Protein 3RHI (pdb70)

Sequence (348 aa):
TELIKNVAQNAEISQKEATVVVQQTVVESITNTLAAGEKVQLIGFGTFEVRERAARTGRNPQTGEEMQIAASKVPAFKAGKEELKEAVKNAMNKTELIKNVAQNAEISQKEATVVVQTVVESITNTLAAGEKVQLIGFGTFEVRERAARTGQTGEEMQIAASKVPAFKAGKELKEAVKMNKTELIKNVAQNAEISQKEATVVVQTVVESITNTLAAGEKVQLIGFGTFEVRERAARTGRNPQTGEEMQIAASKVPAFKAGKELKEAVKMNKTELIKNVAQNAEISQKEATVVVQTVVESITNTLAAGEKVQLIGFGTFEVRERAARTEMQQIAASKVPAFKAGKELKEAVK

InterPro domains:
  IPR000119 Histone-like DNA-binding protein [PF00216] (1-90)
  IPR000119 Histone-like DNA-binding protein [PR01727] (40-55)
  IPR000119 Histone-like DNA-binding protein [PR01727] (58-71)
  IPR000119 Histone-like DNA-binding protein [PR01727] (74-88)
  IPR000119 Histone-like DNA-binding protein [PTHR33175] (1-89)
  IPR000119 Histone-like DNA-binding protein [SM00411] (1-90)
  IPR010992 Integration host factor (IHF)-like DNA-binding domain superfamily [G3DSA:4.10.520.10] (1-90)
  IPR010992 Integration host factor (IHF)-like DNA-binding domain superfamily [SSF47729] (1-90)
  IPR020816 Histone-like DNA-binding protein, conserved site [PS00045] (46-65)

CATH classification: 4.10.520.10

Solvent-accessible surface area: 19412 Å² total; per-residue (Å²): 125,114,4,30,101,38,0,16,129,94,23,144,56,63,88,159,71,0,38,73,3,10,104,19,2,13,104,5,9,20,81,14,2,49,75,53,56,79,0,68,11,143,39,6,8,28,6,14,26,67,129,52,77,64,50,59,3,89,36,17,115,96,50,110,120,37,128,4,78,67,22,87,24,13,4,20,91,18,23,115,108,1,81,107,41,8,146,172,30,27,59,31,82,72,1,17,116,39,0,11,137,84,18,158,39,54,93,154,75,0,58,36,3,2,66,7,12,9,85,7,2,28,93,17,1,53,72,45,106,132,15,89,10,128,25,2,1,32,2,46,24,46,126,62,12,18,46,5,37,226,122,71,113,76,102,94,64,77,72,34,89,32,17,19,17,110,7,18,154,75,0,99,105,43,3,164,57,80,17,74,66,1,8,106,34,0,5,87,14,4,81,23,57,105,171,74,0,47,92,10,1,31,14,4,9,8,1,13,4,35,17,1,42,80,51,108,115,0,90,7,95,22,10,5,24,5,37,19,121,125,128,72,67,120,93,18,188,38,130,174,95,49,121,139,83,137,55,71,65,50,63,68,9,30,36,146,12,13,158,135,1,84,97,41,3,163,57,54,39,80,89,1,14,118,42,0,10,64,38,23,54,11,21,95,92,11,0,40,2,2,1,27,3,15,14,36,4,5,26,90,8,1,54,86,53,101,99,1,89,12,95,3,5,5,16,4,47,35,113,120,96,83,70,149,93,191,142,172,84,80,60,48,88,28,15,24,35,132,10,21,185,25,0,99,105,24,1,169

B-factor: mean 61.88, std 13.13, range [32.89, 122.83]

Nearest PDB structures (foldseek):
  3rhi-assembly1_B  TM=1.011E+00  e=4.828E-16  Bacillus anthracis str. Sterne
  3rhi-assembly2_D  TM=9.628E-01  e=1.017E-12  Bacillus anthracis str. Sterne
  4qju-assembly1_B  TM=9.500E-01  e=7.349E-11  Staphylococcus aureus subsp. aureus Mu50
  1huu-assembly1_A-2  TM=9.272E-01  e=2.439E-09  Geobacillus stearothermophilus
  4yfh-assembly1_B  TM=8.523E-01  e=9.520E-09  Escherichia coli

Secondary structure (DSSP, 8-state):
-HHHHHHHHHHT--HHHHHHHHHHHHHHHHHHHHTT--EEETTTEEEEEEEE--EEEE-TTTS-EEEE--EEEEEEEE-HHHHHHH-/--EEHHHHHHHHHHHHT--HHHHHHHHHHHHHHHHHHHHTT--EEETTTEEEEEEEE-------S--PPPPPEEEEEEEE-HHHHHHH-/--HHHHHHHHHHHHT--HHHHHHHHHHHHHHHHHHHHTT--EEETTTEEEEEEEE--EEEE-TTT--EEEE--EEEEEEEE-HHHHHHH-/--HHHHHHHHHHHHT--HHHHHHHHHHHHHHHHHHHHTT--EEETTTEEEEEEEEPP--------EEEEEEEE-HHHHHHT-

Radius of gyration: 24.96 Å; Cα contacts (8 Å, |Δi|>4): 687; chains: 4; bounding box: 78×51×40 Å

Foldseek 3Di:
DVQLVVQCVVVVHDSVVSVVVVVVVVVVQVVCQVVQHKDADPLFWIKGKDWACWDWDADPPPRDIDTDHIDIDIDIDTDPNHVVVVD/DDADDLNQLVVCCVPVVNDSVVSNVVVVCVVVVLVVQQVVQHKDAPPLWWIKGKDWAAWDQPVVVGRHTDHIDIDIDIDTDPNNVVVVD/DDVQVVLVVQCVVVVHDSVVSNVVVVVVVCVCVVCQVVQHKDADAQFWIKGKDWDQWDWDADPPPRHIHTDHIDIDIDIDGGNNNVVVVD/DDPLVQLVVCCVVVVHDSVVSVVVSVCVVVVLVVCQVVQHKDQDPVWWIKGKDWAAWDDVDTRGIDIDIDIDGDPNVVVVVD

Structure (mmCIF, N/CA/C/O backbone):
data_3RHI
#
_entry.id   3RHI
#
_cell.length_a   123.984
_cell.length_b   43.105
_cell.length_c   85.141
_cell.angle_alpha   90.00
_cell.angle_beta   125.65
_cell.angle_gamma   90.00
#
_symmetry.space_group_name_H-M   'C 1 2 1'
#
loop_
_entity.id
_entity.type
_entity.pdbx_description
1 polymer 'DNA-binding protein HU'
2 water water
#
loop_
_atom_site.group_PDB
_atom_site.id
_atom_site.type_symbol
_atom_site.label_atom_id
_atom_site.label_alt_id
_atom_site.label_comp_id
_atom_site.label_asym_id
_atom_site.label_entity_id
_atom_site.label_seq_id
_atom_site.pdbx_PDB_ins_code
_atom_site.Cartn_x
_atom_site.Cartn_y
_atom_site.Cartn_z
_atom_site.occupancy
_atom_site.B_iso_or_equiv
_atom_site.auth_seq_id
_atom_site.auth_comp_id
_atom_site.auth_asym_id
_atom_site.auth_atom_id
_atom_site.pdbx_PDB_model_num
ATOM 1 N N . THR A 1 7 ? 29.960 -9.243 16.239 1.00 77.37 4 THR A N 1
ATOM 2 C CA . THR A 1 7 ? 31.258 -9.978 16.075 1.00 78.96 4 THR A CA 1
ATOM 3 C C . THR A 1 7 ? 31.544 -10.548 14.665 1.00 79.15 4 THR A C 1
ATOM 4 O O . THR A 1 7 ? 32.685 -10.888 14.360 1.00 80.68 4 THR A O 1
ATOM 8 N N . GLU A 1 8 ? 30.520 -10.677 13.827 1.00 77.95 5 GLU A N 1
ATOM 9 C CA . GLU A 1 8 ? 30.710 -10.800 12.365 1.00 77.11 5 GLU A CA 1
ATOM 10 C C . GLU A 1 8 ? 31.277 -9.471 11.793 1.00 73.87 5 GLU A C 1
ATOM 11 O O . GLU A 1 8 ? 32.011 -9.469 10.805 1.00 74.06 5 GLU A O 1
ATOM 17 N N . LEU A 1 9 ? 30.910 -8.356 12.427 1.00 70.16 6 LEU A N 1
ATOM 18 C CA . LEU A 1 9 ? 31.340 -7.014 12.028 1.00 66.99 6 LEU A CA 1
ATOM 19 C C . LEU A 1 9 ? 32.827 -6.864 12.338 1.00 66.11 6 LEU A C 1
ATOM 20 O O . LEU A 1 9 ? 33.587 -6.318 11.554 1.00 64.46 6 LEU A O 1
ATOM 25 N N . ILE A 1 10 ? 33.228 -7.387 13.490 1.00 66.67 7 ILE A N 1
ATOM 26 C CA . ILE A 1 10 ? 34.596 -7.269 13.925 1.00 65.98 7 ILE A CA 1
ATOM 27 C C . ILE A 1 10 ? 35.442 -8.199 13.070 1.00 67.41 7 ILE A C 1
ATOM 28 O O . ILE A 1 10 ? 36.521 -7.816 12.578 1.00 66.87 7 ILE A O 1
ATOM 33 N N . LYS A 1 11 ? 34.891 -9.370 12.779 1.00 68.70 8 LYS A N 1
ATOM 34 C CA . LYS A 1 11 ? 35.506 -10.218 11.770 1.00 70.40 8 LYS A CA 1
ATOM 35 C C . LYS A 1 11 ? 35.732 -9.535 10.411 1.00 68.22 8 LYS A C 1
ATOM 36 O O . LYS A 1 11 ? 36.745 -9.805 9.758 1.00 69.45 8 LYS A O 1
ATOM 42 N N . ASN A 1 12 ? 34.813 -8.687 9.959 1.00 64.60 9 ASN A N 1
ATOM 43 C CA . ASN A 1 12 ? 35.001 -8.140 8.621 1.00 62.85 9 ASN A CA 1
ATOM 44 C C . ASN A 1 12 ? 36.123 -7.099 8.641 1.00 60.67 9 ASN A C 1
ATOM 45 O O . ASN A 1 12 ? 36.857 -6.943 7.659 1.00 60.73 9 ASN A O 1
ATOM 50 N N . VAL A 1 13 ? 36.274 -6.438 9.788 1.00 58.19 10 VAL A N 1
ATOM 51 C CA . VAL A 1 13 ? 37.282 -5.411 9.989 1.00 56.14 10 VAL A CA 1
ATOM 52 C C . VAL A 1 13 ? 38.698 -5.983 10.102 1.00 57.09 10 VAL A C 1
ATOM 53 O O . VAL A 1 13 ? 39.603 -5.545 9.390 1.00 56.91 10 VAL A O 1
ATOM 57 N N . ALA A 1 14 ? 38.884 -6.942 10.997 1.00 58.44 11 ALA A N 1
ATOM 58 C CA . ALA A 1 14 ? 40.137 -7.702 11.061 1.00 60.59 11 ALA A CA 1
ATOM 59 C C . ALA A 1 14 ? 40.532 -8.203 9.674 1.00 61.83 11 ALA A C 1
ATOM 60 O O . ALA A 1 14 ? 41.666 -8.008 9.244 1.00 62.18 11 ALA A O 1
ATOM 62 N N . GLN A 1 15 ? 39.583 -8.814 8.966 1.00 62.89 12 GLN A N 1
ATOM 63 C CA . GLN A 1 15 ? 39.818 -9.314 7.599 1.00 64.72 12 GLN A CA 1
ATOM 64 C C . GLN A 1 15 ? 40.157 -8.209 6.586 1.00 63.06 12 GLN A C 1
ATOM 65 O O . GLN A 1 15 ? 41.121 -8.334 5.850 1.00 63.84 12 GLN A O 1
ATOM 71 N N . ASN A 1 16 ? 39.363 -7.137 6.531 1.00 60.73 13 ASN A N 1
ATOM 72 C CA . ASN A 1 16 ? 39.568 -6.135 5.481 1.00 59.45 13 ASN A CA 1
ATOM 73 C C . ASN A 1 16 ? 40.751 -5.236 5.746 1.00 58.94 13 ASN A C 1
ATOM 74 O O . ASN A 1 16 ? 41.414 -4.805 4.812 1.00 58.89 13 ASN A O 1
ATOM 79 N N . ALA A 1 17 ? 40.982 -4.924 7.026 1.00 58.82 14 ALA A N 1
ATOM 80 C CA . ALA A 1 17 ? 42.160 -4.126 7.443 1.00 58.13 14 ALA A CA 1
ATOM 81 C C . ALA A 1 17 ? 43.445 -4.947 7.718 1.00 59.60 14 ALA A C 1
ATOM 82 O O . ALA A 1 17 ? 44.536 -4.400 7.783 1.00 58.76 14 ALA A O 1
ATOM 84 N N . GLU A 1 18 ? 43.313 -6.257 7.866 1.00 62.01 15 GLU A N 1
ATOM 85 C CA . GLU A 1 18 ? 44.485 -7.111 8.105 1.00 64.88 15 GLU A CA 1
ATOM 86 C C . GLU A 1 18 ? 45.142 -6.806 9.456 1.00 64.69 15 GLU A C 1
ATOM 87 O O . GLU A 1 18 ? 46.312 -6.449 9.508 1.00 65.08 15 GLU A O 1
ATOM 93 N N . ILE A 1 19 ? 44.380 -6.958 10.532 1.00 64.44 16 ILE A N 1
ATOM 94 C CA . ILE A 1 19 ? 44.843 -6.662 11.888 1.00 64.62 16 ILE A CA 1
ATOM 95 C C . ILE A 1 19 ? 44.271 -7.705 12.868 1.00 66.78 16 ILE A C 1
ATOM 96 O O . ILE A 1 19 ? 43.493 -8.560 12.448 1.00 67.39 16 ILE A O 1
ATOM 101 N N . SER A 1 20 ? 44.624 -7.625 14.157 1.00 68.00 17 SER A N 1
ATOM 102 C CA . SER A 1 20 ? 44.080 -8.545 15.170 1.00 70.69 17 SER A CA 1
ATOM 103 C C . SER A 1 20 ? 42.587 -8.254 15.471 1.00 70.44 17 SER A C 1
ATOM 104 O O . SER A 1 20 ? 42.118 -7.132 15.264 1.00 68.58 17 SER A O 1
ATOM 107 N N . GLN A 1 21 ? 41.849 -9.250 15.960 1.00 72.81 18 GLN A N 1
ATOM 108 C CA . GLN A 1 21 ? 40.465 -9.059 16.430 1.00 72.79 18 GLN A CA 1
ATOM 109 C C . GLN A 1 21 ? 40.385 -8.005 17.554 1.00 71.24 18 GLN A C 1
ATOM 110 O O . GLN A 1 21 ? 39.460 -7.181 17.590 1.00 68.93 18 GLN A O 1
ATOM 116 N N . LYS A 1 22 ? 41.370 -8.059 18.452 1.00 72.51 19 LYS A N 1
ATOM 117 C CA . LYS A 1 22 ? 41.530 -7.116 19.544 1.00 71.19 19 LYS A CA 1
ATOM 118 C C . LYS A 1 22 ? 41.742 -5.689 19.043 1.00 68.45 19 LYS A C 1
ATOM 119 O O . LYS A 1 22 ? 41.140 -4.788 19.585 1.00 67.43 19 LYS A O 1
ATOM 125 N N . GLU A 1 23 ? 42.596 -5.483 18.033 1.00 67.71 20 GLU A N 1
ATOM 126 C CA . GLU A 1 23 ? 42.775 -4.163 17.413 1.00 65.39 20 GLU A CA 1
ATOM 127 C C . GLU A 1 23 ? 41.500 -3.686 16.678 1.00 62.80 20 GLU A C 1
ATOM 128 O O . GLU A 1 23 ? 41.134 -2.509 16.749 1.00 60.40 20 GLU A O 1
ATOM 134 N N . ALA A 1 24 ? 40.842 -4.610 15.969 1.00 62.13 21 ALA A N 1
ATOM 135 C CA . ALA A 1 24 ? 39.590 -4.330 15.274 1.00 59.85 21 ALA A CA 1
ATOM 136 C C . ALA A 1 24 ? 38.546 -3.916 16.307 1.00 58.61 21 ALA A C 1
ATOM 137 O O . ALA A 1 24 ? 37.766 -2.997 16.067 1.00 55.86 21 ALA A O 1
ATOM 139 N N . THR A 1 25 ? 38.562 -4.584 17.461 1.00 59.62 22 THR A N 1
ATOM 140 C CA . THR A 1 25 ? 37.774 -4.149 18.602 1.00 59.55 22 THR A CA 1
ATOM 141 C C . THR A 1 25 ? 38.077 -2.680 18.925 1.00 57.20 22 THR A C 1
ATOM 142 O O . THR A 1 25 ? 37.222 -1.808 18.801 1.00 54.91 22 THR A O 1
ATOM 146 N N . VAL A 1 26 ? 39.318 -2.415 19.288 1.00 57.44 23 VAL A N 1
ATOM 147 C CA . VAL A 1 26 ? 39.737 -1.072 19.663 1.00 56.47 23 VAL A CA 1
ATOM 148 C C . VAL A 1 26 ? 39.342 -0.053 18.610 1.00 54.02 23 VAL A C 1
ATOM 149 O O . VAL A 1 26 ? 38.813 1.020 18.909 1.00 53.27 23 VAL A O 1
ATOM 153 N N . VAL A 1 27 ? 39.564 -0.401 17.365 1.00 53.38 24 VAL A N 1
ATOM 154 C CA . VAL A 1 27 ? 39.347 0.564 16.323 1.00 52.35 24 VAL A CA 1
ATOM 155 C C . VAL A 1 27 ? 37.844 0.855 16.116 1.00 51.32 24 VAL A C 1
ATOM 156 O O . VAL A 1 27 ? 37.432 2.010 15.913 1.00 51.36 24 VAL A O 1
ATOM 160 N N . VAL A 1 28 ? 37.027 -0.187 16.230 1.00 50.84 25 VAL A N 1
ATOM 161 C CA . VAL A 1 28 ? 35.598 -0.025 16.159 1.00 48.25 25 VAL A CA 1
ATOM 162 C C . VAL A 1 28 ? 35.051 0.774 17.340 1.00 46.67 25 VAL A C 1
ATOM 163 O O . VAL A 1 28 ? 34.127 1.589 17.161 1.00 44.99 25 VAL A O 1
ATOM 167 N N . GLN A 1 29 ? 35.607 0.571 18.532 1.00 46.96 26 GLN A N 1
ATOM 168 C CA A GLN A 1 29 ? 35.265 1.378 19.713 0.60 46.35 26 GLN A CA 1
ATOM 169 C CA B GLN A 1 29 ? 35.126 1.387 19.641 0.40 46.87 26 GLN A CA 1
ATOM 170 C C . GLN A 1 29 ? 35.508 2.873 19.442 1.00 46.09 26 GLN A C 1
ATOM 171 O O . GLN A 1 29 ? 34.779 3.742 19.899 1.00 45.59 26 GLN A O 1
ATOM 182 N N . THR A 1 30 ? 36.578 3.169 18.679 1.00 46.81 27 THR A N 1
ATOM 183 C CA . THR A 1 30 ? 36.946 4.566 18.400 1.00 46.56 27 THR A CA 1
ATOM 184 C C . THR A 1 30 ? 35.884 5.150 17.513 1.00 44.66 27 THR A C 1
ATOM 185 O O . THR A 1 30 ? 35.448 6.277 17.716 1.00 43.37 27 THR A O 1
ATOM 189 N N . VAL A 1 31 ? 35.453 4.352 16.535 1.00 44.38 28 VAL A N 1
ATOM 190 C CA . VAL A 1 31 ? 34.344 4.766 15.657 1.00 42.24 28 VAL A CA 1
ATOM 191 C C . VAL A 1 31 ? 33.109 5.007 16.507 1.00 42.24 28 VAL A C 1
ATOM 192 O O . VAL A 1 31 ? 32.494 6.054 16.405 1.00 42.55 28 VAL A O 1
ATOM 196 N N . VAL A 1 32 ? 32.760 4.074 17.379 1.00 42.65 29 VAL A N 1
ATOM 197 C CA . VAL A 1 32 ? 31.592 4.299 18.222 1.00 42.90 29 VAL A CA 1
ATOM 198 C C . VAL A 1 32 ? 31.691 5.617 19.030 1.00 43.29 29 VAL A C 1
ATOM 199 O O . VAL A 1 32 ? 30.721 6.387 19.095 1.00 42.55 29 VAL A O 1
ATOM 203 N N . GLU A 1 33 ? 32.858 5.860 19.615 1.00 43.64 30 GLU A N 1
ATOM 204 C CA . GLU A 1 33 ? 33.069 7.045 20.416 1.00 45.27 30 GLU A CA 1
ATOM 205 C C . GLU A 1 33 ? 32.993 8.391 19.664 1.00 44.90 30 GLU A C 1
ATOM 206 O O . GLU A 1 33 ? 32.347 9.316 20.157 1.00 46.21 30 GLU A O 1
ATOM 212 N N . SER A 1 34 ? 33.584 8.524 18.481 1.00 43.90 31 SER A N 1
ATOM 213 C CA . SER A 1 34 ? 33.526 9.829 17.811 1.00 44.24 31 SER A CA 1
ATOM 214 C C . SER A 1 34 ? 32.098 10.188 17.581 1.00 44.18 31 SER A C 1
ATOM 215 O O . SER A 1 34 ? 31.661 11.305 17.840 1.00 45.01 31 SER A O 1
ATOM 218 N N . ILE A 1 35 ? 31.374 9.189 17.105 1.00 43.76 32 ILE A N 1
ATOM 219 C CA . ILE A 1 35 ? 29.993 9.311 16.730 1.00 43.13 32 ILE A CA 1
ATOM 220 C C . ILE A 1 35 ? 29.189 9.690 17.938 1.00 43.13 32 ILE A C 1
ATOM 221 O O . ILE A 1 35 ? 28.409 10.644 17.842 1.00 43.01 32 ILE A O 1
ATOM 226 N N . THR A 1 36 ? 29.413 8.962 19.050 1.00 42.58 33 THR A N 1
ATOM 227 C CA . THR A 1 36 ? 28.782 9.203 20.355 1.00 42.55 33 THR A CA 1
ATOM 228 C C . THR A 1 36 ? 29.144 10.599 20.913 1.00 43.80 33 THR A C 1
ATOM 229 O O . THR A 1 36 ? 28.326 11.244 21.563 1.00 44.33 33 THR A O 1
ATOM 233 N N . ASN A 1 37 ? 30.366 11.068 20.665 1.00 44.63 34 ASN A N 1
ATOM 234 C CA . ASN A 1 37 ? 30.820 12.374 21.190 1.00 45.62 34 ASN A CA 1
ATOM 235 C C . ASN A 1 37 ? 30.158 13.522 20.478 1.00 45.99 34 ASN A C 1
ATOM 236 O O . ASN A 1 37 ? 29.810 14.526 21.103 1.00 46.57 34 ASN A O 1
ATOM 241 N N . THR A 1 38 ? 30.013 13.367 19.152 1.00 46.44 35 THR A N 1
ATOM 242 C CA . THR A 1 38 ? 29.363 14.351 18.304 1.00 46.77 35 THR A CA 1
ATOM 243 C C . THR A 1 38 ? 27.906 14.371 18.713 1.00 47.78 35 THR A C 1
ATOM 244 O O . THR A 1 38 ? 27.404 15.404 19.106 1.00 49.65 35 THR A O 1
ATOM 248 N N . LEU A 1 39 ? 27.222 13.231 18.672 1.00 47.34 36 LEU A N 1
ATOM 249 C CA . LEU A 1 39 ? 25.837 13.187 19.160 1.00 47.78 36 LEU A CA 1
ATOM 250 C C . LEU A 1 39 ? 25.678 13.839 20.567 1.00 49.37 36 LEU A C 1
ATOM 251 O O . LEU A 1 39 ? 24.738 14.615 20.792 1.00 49.93 36 LEU A O 1
ATOM 256 N N . ALA A 1 40 ? 26.625 13.560 21.475 1.00 49.57 37 ALA A N 1
ATOM 257 C CA . ALA A 1 40 ? 26.596 14.093 22.846 1.00 51.23 37 ALA A CA 1
ATOM 258 C C . ALA A 1 40 ? 26.725 15.617 22.875 1.00 52.78 37 ALA A C 1
ATOM 259 O O . ALA A 1 40 ? 26.284 16.258 23.819 1.00 53.24 37 ALA A O 1
ATOM 261 N N . ALA A 1 41 ? 27.345 16.182 21.839 1.00 53.36 38 ALA A N 1
ATOM 262 C CA . ALA A 1 41 ? 27.492 17.618 21.736 1.00 54.99 38 ALA A CA 1
ATOM 263 C C . ALA A 1 41 ? 26.285 18.270 21.035 1.00 55.94 38 ALA A C 1
ATOM 264 O O . ALA A 1 41 ? 26.289 19.468 20.781 1.00 58.96 38 ALA A O 1
ATOM 266 N N . GLY A 1 42 ? 25.241 17.514 20.758 1.00 55.07 39 GLY A N 1
ATOM 267 C CA . GLY A 1 42 ? 24.104 18.066 19.999 1.00 56.03 39 GLY A CA 1
ATOM 268 C C . GLY A 1 42 ? 24.242 18.095 18.473 1.00 56.01 39 GLY A C 1
ATOM 269 O O . GLY A 1 42 ? 23.273 18.406 17.782 1.00 56.56 39 GLY A O 1
ATOM 270 N N . GLU A 1 43 ? 25.428 17.746 17.939 1.00 54.94 40 GLU A N 1
ATOM 271 C CA . GLU A 1 43 ? 25.634 17.715 16.496 1.00 53.46 40 GLU A CA 1
ATOM 272 C C . GLU A 1 43 ? 25.302 16.391 15.796 1.00 52.00 40 GLU A C 1
ATOM 273 O O . GLU A 1 43 ? 25.139 15.318 16.413 1.00 50.89 40 GLU A O 1
ATOM 279 N N . LYS A 1 44 ? 25.154 16.481 14.481 1.00 51.30 41 LYS A N 1
ATOM 280 C CA . LYS A 1 44 ? 24.842 15.314 13.665 1.00 48.96 41 LYS A CA 1
ATOM 281 C C . LYS A 1 44 ? 26.069 14.620 13.108 1.00 47.05 41 LYS A C 1
ATOM 282 O O . LYS A 1 44 ? 27.163 15.208 13.008 1.00 46.44 41 LYS A O 1
ATOM 288 N N . VAL A 1 45 ? 25.865 13.352 12.765 1.00 44.95 42 VAL A N 1
ATOM 289 C CA . VAL A 1 45 ? 26.857 12.539 12.114 1.00 43.43 42 VAL A CA 1
ATOM 290 C C . VAL A 1 45 ? 26.221 12.087 10.795 1.00 43.90 42 VAL A C 1
ATOM 291 O O . VAL A 1 45 ? 25.306 11.284 10.791 1.00 44.74 42 VAL A O 1
ATOM 295 N N . GLN A 1 46 ? 26.685 12.596 9.676 1.00 44.88 43 GLN A N 1
ATOM 296 C CA . GLN A 1 46 ? 26.028 12.306 8.402 1.00 46.10 43 GLN A CA 1
ATOM 297 C C . GLN A 1 46 ? 26.864 11.430 7.529 1.00 46.83 43 GLN A C 1
ATOM 298 O O . GLN A 1 46 ? 27.933 11.840 7.128 1.00 47.73 43 GLN A O 1
ATOM 304 N N . LEU A 1 47 ? 26.369 10.236 7.188 1.00 47.69 44 LEU A N 1
ATOM 305 C CA . LEU A 1 47 ? 27.127 9.280 6.348 1.00 48.23 44 LEU A CA 1
ATOM 306 C C . LEU A 1 47 ? 26.614 9.056 4.898 1.00 49.97 44 LEU A C 1
ATOM 307 O O . LEU A 1 47 ? 25.738 8.213 4.664 1.00 50.35 44 LEU A O 1
ATOM 312 N N . ILE A 1 48 ? 27.175 9.780 3.928 1.00 51.01 45 ILE A N 1
ATOM 313 C CA . ILE A 1 48 ? 26.835 9.568 2.498 1.00 52.90 45 ILE A CA 1
ATOM 314 C C . ILE A 1 48 ? 26.545 8.109 2.117 1.00 53.73 45 ILE A C 1
ATOM 315 O O . ILE A 1 48 ? 27.338 7.209 2.391 1.00 53.81 45 ILE A O 1
ATOM 320 N N . GLY A 1 49 ? 25.385 7.895 1.514 1.00 55.25 46 GLY A N 1
ATOM 321 C CA . GLY A 1 49 ? 24.980 6.577 1.074 1.00 56.96 46 GLY A CA 1
ATOM 322 C C . GLY A 1 49 ? 24.735 5.529 2.154 1.00 56.29 46 GLY A C 1
ATOM 323 O O . GLY A 1 49 ? 24.864 4.321 1.896 1.00 58.98 46 GLY A O 1
ATOM 324 N N . PHE A 1 50 ? 24.358 5.960 3.345 1.00 53.37 47 PHE A N 1
ATOM 325 C CA . PHE A 1 50 ? 24.053 5.044 4.420 1.00 51.26 47 PHE A CA 1
ATOM 326 C C . PHE A 1 50 ? 22.929 5.721 5.191 1.00 50.80 47 PHE A C 1
ATOM 327 O O . PHE A 1 50 ? 21.750 5.395 4.967 1.00 51.75 47 PHE A O 1
ATOM 335 N N . GLY A 1 51 ? 23.281 6.706 6.023 1.00 48.45 48 GLY A N 1
ATOM 336 C CA . GLY A 1 51 ? 22.290 7.583 6.659 1.00 47.40 48 GLY A CA 1
ATOM 337 C C . GLY A 1 51 ? 22.835 8.501 7.726 1.00 45.98 48 GLY A C 1
ATOM 338 O O . GLY A 1 51 ? 24.014 8.535 7.929 1.00 46.00 48 GLY A O 1
ATOM 339 N N . THR A 1 52 ? 21.967 9.232 8.416 1.00 46.47 49 THR A N 1
ATOM 340 C CA . THR A 1 52 ? 22.358 10.238 9.412 1.00 45.96 49 THR A CA 1
ATOM 341 C C . THR A 1 52 ? 21.901 9.954 10.851 1.00 46.09 49 THR A C 1
ATOM 342 O O . THR A 1 52 ? 20.778 9.511 11.108 1.00 47.29 49 THR A O 1
ATOM 346 N N . PHE A 1 53 ? 22.772 10.247 11.792 1.00 46.26 50 PHE A N 1
ATOM 347 C CA . PHE A 1 53 ? 22.423 10.196 13.202 1.00 46.07 50 PHE A CA 1
ATOM 348 C C . PHE A 1 53 ? 22.312 11.577 13.772 1.00 46.94 50 PHE A C 1
ATOM 349 O O . PHE A 1 53 ? 23.108 12.472 13.440 1.00 45.76 50 PHE A O 1
ATOM 357 N N . GLU A 1 54 ? 21.353 11.718 14.681 1.00 47.70 51 GLU A N 1
ATOM 358 C CA . GLU A 1 54 ? 21.002 13.018 15.206 1.00 50.39 51 GLU A CA 1
ATOM 359 C C . GLU A 1 54 ? 20.262 12.920 16.562 1.00 50.54 51 GLU A C 1
ATOM 360 O O . GLU A 1 54 ? 19.847 11.852 16.999 1.00 49.24 51 GLU A O 1
ATOM 366 N N . VAL A 1 55 ? 20.126 14.055 17.220 1.00 52.15 52 VAL A N 1
ATOM 367 C CA . VAL A 1 55 ? 19.509 14.074 18.518 1.00 53.63 52 VAL A CA 1
ATOM 368 C C . VAL A 1 55 ? 18.186 14.811 18.484 1.00 55.80 52 VAL A C 1
ATOM 369 O O . VAL A 1 55 ? 18.129 16.005 18.186 1.00 56.40 52 VAL A O 1
ATOM 373 N N . ARG A 1 56 ? 17.137 14.033 18.768 1.00 57.11 53 ARG A N 1
ATOM 374 C CA . ARG A 1 56 ? 15.743 14.442 18.709 1.00 59.83 53 ARG A CA 1
ATOM 375 C C . ARG A 1 56 ? 15.411 15.145 20.026 1.00 60.91 53 ARG A C 1
ATOM 376 O O . ARG A 1 56 ? 15.203 14.506 21.071 1.00 60.79 53 ARG A O 1
ATOM 384 N N . GLU A 1 57 ? 15.393 16.468 19.974 1.00 62.75 54 GLU A N 1
ATOM 385 C CA . GLU A 1 57 ? 15.244 17.298 21.167 1.00 64.07 54 GLU A CA 1
ATOM 386 C C . GLU A 1 57 ? 13.805 17.756 21.332 1.00 65.00 54 GLU A C 1
ATOM 387 O O . GLU A 1 57 ? 13.174 18.224 20.372 1.00 66.06 54 GLU A O 1
ATOM 393 N N . ARG A 1 58 ? 13.268 17.589 22.534 1.00 64.94 55 ARG A N 1
ATOM 394 C CA . ARG A 1 58 ? 11.898 18.020 22.811 1.00 66.11 55 ARG A CA 1
ATOM 395 C C . ARG A 1 58 ? 11.795 18.775 24.122 1.00 66.56 55 ARG A C 1
ATOM 396 O O . ARG A 1 58 ? 12.214 18.288 25.187 1.00 65.87 55 ARG A O 1
ATOM 404 N N . ALA A 1 59 ? 11.257 19.987 23.997 1.00 67.44 56 ALA A N 1
ATOM 405 C CA . ALA A 1 59 ? 11.104 20.935 25.085 1.00 68.56 56 ALA A CA 1
ATOM 406 C C . ALA A 1 59 ? 10.050 20.490 26.114 1.00 68.57 56 ALA A C 1
ATOM 407 O O . ALA A 1 59 ? 9.058 19.811 25.774 1.00 67.11 56 ALA A O 1
ATOM 409 N N . ALA A 1 60 ? 10.300 20.883 27.370 1.00 69.27 57 ALA A N 1
ATOM 410 C CA . ALA A 1 60 ? 9.335 20.758 28.475 1.00 69.83 57 ALA A CA 1
ATOM 411 C C . ALA A 1 60 ? 7.974 21.240 28.013 1.00 70.63 57 ALA A C 1
ATOM 412 O O . ALA A 1 60 ? 7.865 22.245 27.307 1.00 72.12 57 ALA A O 1
ATOM 414 N N . ARG A 1 61 ? 6.946 20.484 28.371 1.00 69.91 58 ARG A N 1
ATOM 415 C CA . ARG A 1 61 ? 5.563 20.802 28.012 1.00 70.21 58 ARG A CA 1
ATOM 416 C C . ARG A 1 61 ? 4.708 20.542 29.231 1.00 69.96 58 ARG A C 1
ATOM 417 O O . ARG A 1 61 ? 5.057 19.712 30.080 1.00 68.47 58 ARG A O 1
ATOM 425 N N . THR A 1 62 ? 3.596 21.260 29.333 1.00 71.23 59 THR A N 1
ATOM 426 C CA . THR A 1 62 ? 2.588 20.935 30.330 1.00 71.13 59 THR A CA 1
ATOM 427 C C . THR A 1 62 ? 1.425 20.231 29.600 1.00 70.82 59 THR A C 1
ATOM 428 O O . THR A 1 62 ? 0.827 20.788 28.676 1.00 71.76 59 THR A O 1
ATOM 432 N N . GLY A 1 63 ? 1.139 18.989 29.988 1.00 69.10 60 GLY A N 1
ATOM 433 C CA . GLY A 1 63 ? 0.052 18.245 29.379 1.00 69.35 60 GLY A CA 1
ATOM 434 C C . GLY A 1 63 ? -1.165 18.036 30.257 1.00 70.98 60 GLY A C 1
ATOM 435 O O . GLY A 1 63 ? -1.620 18.959 30.951 1.00 72.21 60 GLY A O 1
ATOM 436 N N . ARG A 1 64 ? -1.665 16.800 30.230 1.00 70.54 61 ARG A N 1
ATOM 437 C CA . ARG A 1 64 ? -2.911 16.430 30.873 1.00 72.73 61 ARG A CA 1
ATOM 438 C C . ARG A 1 64 ? -2.925 14.956 31.281 1.00 71.36 61 ARG A C 1
ATOM 439 O O . ARG A 1 64 ? -2.928 14.086 30.421 1.00 70.27 61 ARG A O 1
ATOM 447 N N . ASN A 1 65 ? -2.967 14.677 32.588 1.00 72.34 62 ASN A N 1
ATOM 448 C CA . ASN A 1 65 ? -3.110 13.300 33.058 1.00 71.97 62 ASN A CA 1
ATOM 449 C C . ASN A 1 65 ? -4.287 12.543 32.377 1.00 72.79 62 ASN A C 1
ATOM 450 O O . ASN A 1 65 ? -5.453 12.989 32.417 1.00 74.12 62 ASN A O 1
ATOM 455 N N . PRO A 1 66 ? -3.974 11.395 31.742 1.00 72.18 63 PRO A N 1
ATOM 456 C CA . PRO A 1 66 ? -4.979 10.634 31.001 1.00 73.08 63 PRO A CA 1
ATOM 457 C C . PRO A 1 66 ? -6.034 10.038 31.935 1.00 75.11 63 PRO A C 1
ATOM 458 O O . PRO A 1 66 ? -7.149 9.760 31.503 1.00 75.74 63 PRO A O 1
ATOM 462 N N . GLN A 1 67 ? -5.668 9.881 33.207 1.00 76.43 64 GLN A N 1
ATOM 463 C CA . GLN A 1 67 ? -6.559 9.367 34.263 1.00 78.97 64 GLN A CA 1
ATOM 464 C C . GLN A 1 67 ? -7.547 10.410 34.832 1.00 80.99 64 GLN A C 1
ATOM 465 O O . GLN A 1 67 ? -8.723 10.118 34.980 1.00 81.90 64 GLN A O 1
ATOM 471 N N . THR A 1 68 ? -7.043 11.610 35.152 1.00 81.87 65 THR A N 1
ATOM 472 C CA . THR A 1 68 ? -7.757 12.586 35.983 1.00 84.19 65 THR A CA 1
ATOM 473 C C . THR A 1 68 ? -8.168 13.929 35.320 1.00 85.29 65 THR A C 1
ATOM 474 O O . THR A 1 68 ? -8.909 14.711 35.936 1.00 86.91 65 THR A O 1
ATOM 478 N N . GLY A 1 69 ? -7.694 14.224 34.088 1.00 84.39 66 GLY A N 1
ATOM 479 C CA . GLY A 1 69 ? -7.910 15.563 33.461 1.00 85.81 66 GLY A CA 1
ATOM 480 C C . GLY A 1 69 ? -7.194 16.727 34.179 1.00 86.87 66 GLY A C 1
ATOM 481 O O . GLY A 1 69 ? -7.048 17.913 33.738 1.00 87.51 66 GLY A O 1
ATOM 482 N N . GLU A 1 70 ? -6.616 16.350 35.284 1.00 86.71 67 GLU A N 1
ATOM 483 C CA . GLU A 1 70 ? -5.622 17.147 36.010 1.00 87.55 67 GLU A CA 1
ATOM 484 C C . GLU A 1 70 ? -4.319 17.409 35.200 1.00 85.78 67 GLU A C 1
ATOM 485 O O . GLU A 1 70 ? -3.846 16.530 34.458 1.00 83.87 67 GLU A O 1
ATOM 491 N N . GLU A 1 71 ? -3.740 18.610 35.360 1.00 86.48 68 GLU A N 1
ATOM 492 C CA . GLU A 1 71 ? -2.486 18.985 34.672 1.00 85.49 68 GLU A CA 1
ATOM 493 C C . GLU A 1 71 ? -1.310 18.057 34.972 1.00 82.88 68 GLU A C 1
ATOM 494 O O . GLU A 1 71 ? -1.284 17.366 35.991 1.00 83.07 68 GLU A O 1
ATOM 500 N N . MET A 1 72 ? -0.348 18.046 34.065 1.00 80.59 69 MET A N 1
ATOM 501 C CA . MET A 1 72 ? 0.723 17.081 34.118 1.00 78.14 69 MET A CA 1
ATOM 502 C C . MET A 1 72 ? 1.899 17.686 33.416 1.00 77.19 69 MET A C 1
ATOM 503 O O . MET A 1 72 ? 1.856 17.848 32.202 1.00 77.02 69 MET A O 1
ATOM 508 N N . GLN A 1 73 ? 2.940 18.043 34.161 1.00 77.20 70 GLN A N 1
ATOM 509 C CA . GLN A 1 73 ? 4.204 18.377 33.520 1.00 76.16 70 GLN A CA 1
ATOM 510 C C . GLN A 1 73 ? 4.747 17.190 32.707 1.00 73.04 70 GLN A C 1
ATOM 511 O O . GLN A 1 73 ? 4.690 16.037 33.133 1.00 71.83 70 GLN A O 1
ATOM 517 N N . ILE A 1 74 ? 5.227 17.492 31.512 1.00 71.53 71 ILE A N 1
ATOM 518 C CA . ILE A 1 74 ? 5.883 16.508 30.675 1.00 69.09 71 ILE A CA 1
ATOM 519 C C . ILE A 1 74 ? 7.314 16.989 30.538 1.00 68.45 71 ILE A C 1
ATOM 520 O O . ILE A 1 74 ? 7.544 18.117 30.087 1.00 69.78 71 ILE A O 1
ATOM 525 N N . ALA A 1 75 ? 8.275 16.161 30.939 1.00 66.45 72 ALA A N 1
ATOM 526 C CA . ALA A 1 75 ? 9.672 16.597 30.971 1.00 65.85 72 ALA A CA 1
ATOM 527 C C . ALA A 1 75 ? 10.306 16.735 29.572 1.00 64.94 72 ALA A C 1
ATOM 528 O O . ALA A 1 75 ? 9.885 16.048 28.612 1.00 64.21 72 ALA A O 1
ATOM 530 N N . ALA A 1 76 ? 11.308 17.612 29.463 1.00 64.76 73 ALA A N 1
ATOM 531 C CA . ALA A 1 76 ? 12.137 17.711 28.244 1.00 63.54 73 ALA A CA 1
ATOM 532 C C . ALA A 1 76 ? 12.815 16.385 27.966 1.00 61.86 73 ALA A C 1
ATOM 533 O O . ALA A 1 76 ? 13.018 15.578 28.893 1.00 61.69 73 ALA A O 1
ATOM 535 N N . SER A 1 77 ? 13.163 16.151 26.697 1.00 60.65 74 SER A N 1
ATOM 536 C CA . SER A 1 77 ? 13.929 14.955 26.361 1.00 59.55 74 SER A CA 1
ATOM 537 C C . SER A 1 77 ? 14.885 15.102 25.182 1.00 59.24 74 SER A C 1
ATOM 538 O O . SER A 1 77 ? 14.807 16.048 24.377 1.00 59.68 74 SER A O 1
ATOM 541 N N . LYS A 1 78 ? 15.775 14.118 25.082 1.00 58.43 75 LYS A N 1
ATOM 542 C CA . LYS A 1 78 ? 16.775 14.054 24.049 1.00 57.66 75 LYS A CA 1
ATOM 543 C C . LYS A 1 78 ? 16.864 12.598 23.582 1.00 56.74 75 LYS A C 1
ATOM 544 O O . LYS A 1 78 ? 17.329 11.742 24.325 1.00 57.16 75 LYS A O 1
ATOM 550 N N . VAL A 1 79 ? 16.380 12.313 22.366 1.00 56.63 76 VAL A N 1
ATOM 551 C CA . VAL A 1 79 ? 16.321 10.934 21.836 1.00 55.58 76 VAL A CA 1
ATOM 552 C C . VAL A 1 79 ? 17.339 10.715 20.687 1.00 54.01 76 VAL A C 1
ATOM 553 O O . VAL A 1 79 ? 17.281 11.401 19.649 1.00 54.47 76 VAL A O 1
ATOM 557 N N . PRO A 1 80 ? 18.268 9.758 20.861 1.00 52.24 77 PRO A N 1
ATOM 558 C CA . PRO A 1 80 ? 19.136 9.442 19.695 1.00 51.01 77 PRO A CA 1
ATOM 559 C C . PRO A 1 80 ? 18.326 8.809 18.548 1.00 50.93 77 PRO A C 1
ATOM 560 O O . PRO A 1 80 ? 17.564 7.857 18.793 1.00 51.49 77 PRO A O 1
ATOM 564 N N . ALA A 1 81 ? 18.487 9.335 17.324 1.00 49.75 78 ALA A N 1
ATOM 565 C CA . ALA A 1 81 ? 17.804 8.836 16.123 1.00 48.77 78 ALA A CA 1
ATOM 566 C C . ALA A 1 81 ? 18.746 8.576 14.916 1.00 48.35 78 ALA A C 1
ATOM 567 O O . ALA A 1 81 ? 19.786 9.216 14.763 1.00 47.83 78 ALA A O 1
ATOM 569 N N . PHE A 1 82 ? 18.349 7.642 14.067 1.00 48.20 79 PHE A N 1
ATOM 570 C CA . PHE A 1 82 ? 19.045 7.316 12.833 1.00 48.58 79 PHE A CA 1
ATOM 571 C C . PHE A 1 82 ? 18.073 7.441 11.647 1.00 50.14 79 PHE A C 1
ATOM 572 O O . PHE A 1 82 ? 16.971 6.862 11.676 1.00 50.84 79 PHE A O 1
ATOM 580 N N . LYS A 1 83 ? 18.450 8.212 10.632 1.00 50.30 80 LYS A N 1
ATOM 581 C CA . LYS A 1 83 ? 17.650 8.260 9.426 1.00 52.00 80 LYS A CA 1
ATOM 582 C C . LYS A 1 83 ? 18.361 7.537 8.315 1.00 51.29 80 LYS A C 1
ATOM 583 O O . LYS A 1 83 ? 19.370 8.005 7.833 1.00 50.99 80 LYS A O 1
ATOM 589 N N . ALA A 1 84 ? 17.834 6.403 7.891 1.00 51.05 81 ALA A N 1
ATOM 590 C CA . ALA A 1 84 ? 18.440 5.668 6.812 1.00 50.70 81 ALA A CA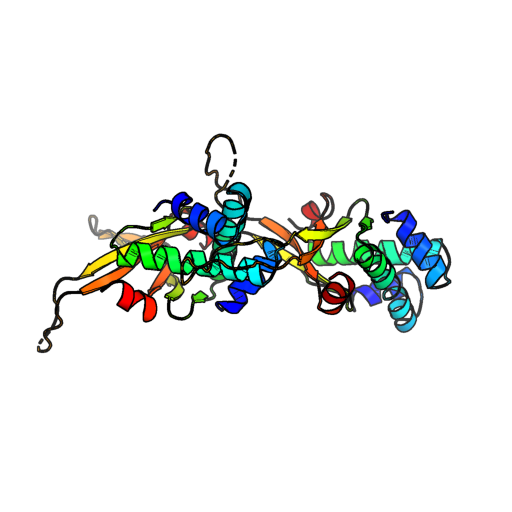 1
ATOM 591 C C . ALA A 1 84 ? 18.271 6.423 5.468 1.00 52.45 81 ALA A C 1
ATOM 592 O O . ALA A 1 84 ? 17.229 7.017 5.195 1.00 53.44 81 ALA A O 1
ATOM 594 N N . GLY A 1 85 ? 19.295 6.408 4.638 1.00 52.84 82 GLY A N 1
ATOM 595 C CA . GLY A 1 85 ? 19.178 6.957 3.288 1.00 55.65 82 GLY A CA 1
ATOM 596 C C . GLY A 1 85 ? 18.542 5.971 2.320 1.00 58.03 82 GLY A C 1
ATOM 597 O O . GLY A 1 85 ? 18.153 4.842 2.701 1.00 57.26 82 GLY A O 1
ATOM 598 N N . LYS A 1 86 ? 18.412 6.415 1.073 1.00 60.55 83 LYS A N 1
ATOM 599 C CA . LYS A 1 86 ? 17.828 5.612 -0.012 1.00 63.56 83 LYS A CA 1
ATOM 600 C C . LYS A 1 86 ? 18.611 4.337 -0.309 1.00 63.34 83 LYS A C 1
ATOM 601 O O . LYS A 1 86 ? 18.026 3.304 -0.588 1.00 64.15 83 LYS A O 1
ATOM 607 N N . GLU A 1 87 ? 19.939 4.424 -0.280 1.00 62.68 84 GLU A N 1
ATOM 608 C CA A GLU A 1 87 ? 20.750 3.268 -0.623 0.60 62.90 84 GLU A CA 1
ATOM 609 C CA B GLU A 1 87 ? 20.831 3.281 -0.560 0.40 62.45 84 GLU A CA 1
ATOM 610 C C . GLU A 1 87 ? 20.514 2.107 0.354 1.00 61.95 84 GLU A C 1
ATOM 611 O O . GLU A 1 87 ? 20.446 0.942 -0.079 1.00 63.55 84 GLU A O 1
ATOM 622 N N . LEU A 1 88 ? 20.325 2.436 1.635 1.00 59.14 85 LEU A N 1
ATOM 623 C CA . LEU A 1 88 ? 20.065 1.459 2.669 1.00 56.43 85 LEU A CA 1
ATOM 624 C C . LEU A 1 88 ? 18.597 1.010 2.649 1.00 57.40 85 LEU A C 1
ATOM 625 O O . LEU A 1 88 ? 18.315 -0.157 2.888 1.00 58.02 85 LEU A O 1
ATOM 630 N N . LYS A 1 89 ? 17.668 1.914 2.348 1.00 57.25 86 LYS A N 1
ATOM 631 C CA . LYS A 1 89 ? 16.261 1.557 2.353 1.00 58.46 86 LYS A CA 1
ATOM 632 C C . LYS A 1 89 ? 15.941 0.548 1.259 1.00 61.25 86 LYS A C 1
ATOM 633 O O . LYS A 1 89 ? 15.136 -0.369 1.454 1.00 62.66 86 LYS A O 1
ATOM 639 N N . GLU A 1 90 ? 16.600 0.718 0.119 1.00 62.68 87 GLU A N 1
ATOM 640 C CA . GLU A 1 90 ? 16.354 -0.052 -1.082 1.00 64.95 87 GLU A CA 1
ATOM 641 C C . GLU A 1 90 ? 16.919 -1.457 -0.997 1.00 65.11 87 GLU A C 1
ATOM 642 O O . GLU A 1 90 ? 16.343 -2.376 -1.576 1.00 67.29 87 GLU A O 1
ATOM 648 N N . ALA A 1 91 ? 18.055 -1.613 -0.316 1.00 63.46 88 ALA A N 1
ATOM 649 C CA . ALA A 1 91 ? 18.689 -2.921 -0.124 1.00 63.80 88 ALA A CA 1
ATOM 650 C C . ALA A 1 91 ? 17.814 -3.789 0.759 1.00 64.34 88 ALA A C 1
ATOM 651 O O . ALA A 1 91 ? 17.752 -5.021 0.580 1.00 65.70 88 ALA A O 1
ATOM 653 N N . VAL A 1 92 ? 17.134 -3.128 1.704 1.00 62.78 89 VAL A N 1
ATOM 654 C CA . VAL A 1 92 ? 16.390 -3.792 2.771 1.00 62.34 89 VAL A CA 1
ATOM 655 C C . VAL A 1 92 ? 15.052 -4.321 2.331 1.00 64.58 89 VAL A C 1
ATOM 656 O O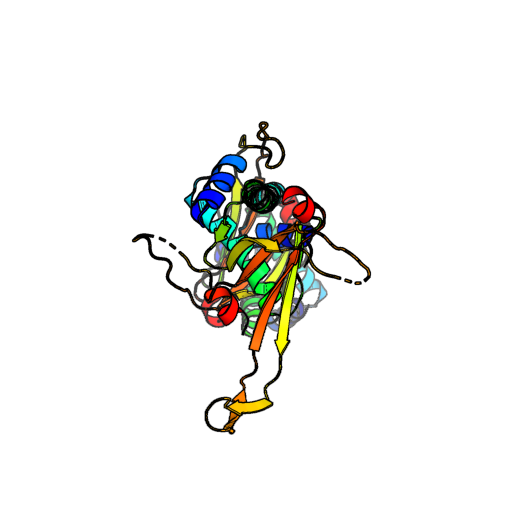 . VAL A 1 92 ? 14.647 -5.388 2.772 1.00 65.48 89 VAL A O 1
ATOM 660 N N . LYS A 1 93 ? 14.390 -3.583 1.443 1.00 66.18 90 LYS A N 1
ATOM 661 C CA . LYS A 1 93 ? 13.082 -3.945 0.906 1.00 69.09 90 LYS A CA 1
ATOM 662 C C . LYS A 1 93 ? 13.132 -5.261 0.173 1.00 71.31 90 LYS A C 1
ATOM 663 O O . LYS A 1 93 ? 14.189 -5.636 -0.352 1.00 71.17 90 LYS A O 1
ATOM 670 N N . ASN B 1 2 ? 31.166 22.019 14.219 1.00 70.46 -1 ASN B N 1
ATOM 671 C CA . ASN B 1 2 ? 29.771 21.550 13.898 1.00 68.45 -1 ASN B CA 1
ATOM 672 C C . ASN B 1 2 ? 29.573 20.041 13.753 1.00 64.91 -1 ASN B C 1
ATOM 673 O O . ASN B 1 2 ? 30.026 19.228 14.594 1.00 64.40 -1 ASN B O 1
ATOM 678 N N . ALA B 1 3 ? 28.847 19.690 12.692 1.00 61.99 0 ALA B N 1
ATOM 679 C CA . ALA B 1 3 ? 28.502 18.304 12.377 1.00 57.70 0 ALA B CA 1
ATOM 680 C C . ALA B 1 3 ? 29.719 17.481 11.910 1.00 55.22 0 ALA B C 1
ATOM 681 O O . ALA B 1 3 ? 30.830 18.002 11.801 1.00 55.28 0 ALA B O 1
ATOM 683 N N . MET B 1 4 ? 29.487 16.195 11.635 1.00 52.21 1 MET B N 1
ATOM 684 C CA . MET B 1 4 ? 30.530 15.296 11.211 1.00 49.62 1 MET B CA 1
ATOM 685 C C . MET B 1 4 ? 30.075 14.397 10.058 1.00 48.25 1 MET B C 1
ATOM 686 O O . MET B 1 4 ? 29.307 13.455 10.207 1.00 47.56 1 MET B O 1
ATOM 691 N N . ASN B 1 5 ? 30.568 14.703 8.881 1.00 48.49 2 ASN B N 1
ATOM 692 C CA . ASN B 1 5 ? 30.337 13.865 7.737 1.00 47.07 2 ASN B CA 1
ATOM 693 C C . ASN B 1 5 ? 31.301 12.679 7.712 1.00 45.95 2 ASN B C 1
ATOM 694 O O . ASN B 1 5 ? 32.150 12.515 8.609 1.00 45.05 2 ASN B O 1
ATOM 699 N N . LYS B 1 6 ? 31.194 11.889 6.656 1.00 45.99 3 LYS B N 1
ATOM 700 C CA . LYS B 1 6 ? 31.983 10.675 6.539 1.00 46.73 3 LYS B CA 1
ATOM 701 C C . LYS B 1 6 ? 33.448 10.982 6.569 1.00 48.07 3 LYS B C 1
ATOM 702 O O . LYS B 1 6 ? 34.188 10.359 7.351 1.00 47.67 3 LYS B O 1
ATOM 708 N N . THR B 1 7 ? 33.875 11.944 5.731 1.00 49.59 4 THR B N 1
ATOM 709 C CA . THR B 1 7 ? 35.298 12.205 5.624 1.00 50.96 4 THR B CA 1
ATOM 710 C C . THR B 1 7 ? 35.871 12.708 6.967 1.00 51.30 4 THR B C 1
ATOM 711 O O . THR B 1 7 ? 36.949 12.276 7.361 1.00 51.02 4 THR B O 1
ATOM 715 N N . GLU B 1 8 ? 35.118 13.575 7.666 1.00 51.56 5 GLU B N 1
ATOM 716 C CA . GLU B 1 8 ? 35.417 14.029 9.030 1.00 52.18 5 GLU B CA 1
ATOM 717 C C . GLU B 1 8 ? 35.561 12.888 10.067 1.00 50.49 5 GLU B C 1
ATOM 718 O O . GLU B 1 8 ? 36.477 12.875 10.885 1.00 50.99 5 GLU B O 1
ATOM 724 N N . LEU B 1 9 ? 34.644 11.933 10.030 1.00 48.99 6 LEU B N 1
ATOM 725 C CA . LEU B 1 9 ? 34.687 10.781 10.930 1.00 47.42 6 LEU B CA 1
ATOM 726 C C . LEU B 1 9 ? 35.943 9.953 10.730 1.00 47.79 6 LEU B C 1
ATOM 727 O O . LEU B 1 9 ? 36.583 9.574 11.708 1.00 47.48 6 LEU B O 1
ATOM 732 N N . ILE B 1 10 ? 36.296 9.683 9.459 1.00 47.97 7 ILE B N 1
ATOM 733 C CA . ILE B 1 10 ? 37.498 8.920 9.124 1.00 48.00 7 ILE B CA 1
ATOM 734 C C . ILE B 1 10 ? 38.717 9.613 9.746 1.00 48.25 7 ILE B C 1
ATOM 735 O O . ILE B 1 10 ? 39.514 9.005 10.456 1.00 47.49 7 ILE B O 1
ATOM 740 N N . LYS B 1 11 ? 38.836 10.909 9.484 1.00 48.49 8 LYS B N 1
ATOM 741 C CA . LYS B 1 11 ? 39.975 11.664 9.969 1.00 49.13 8 LYS B CA 1
ATOM 742 C C . LYS B 1 11 ? 39.977 11.725 11.495 1.00 48.76 8 LYS B C 1
ATOM 743 O O . LYS B 1 11 ? 41.030 11.787 12.094 1.00 49.82 8 LYS B O 1
ATOM 749 N N . ASN B 1 12 ? 38.815 11.626 12.136 1.00 47.43 9 ASN B N 1
ATOM 750 C CA . ASN B 1 12 ? 38.826 11.614 13.593 1.00 47.28 9 ASN B CA 1
ATOM 751 C C . ASN B 1 12 ? 39.263 10.261 14.220 1.00 46.60 9 ASN B C 1
ATOM 752 O O . ASN B 1 12 ? 39.756 10.198 15.349 1.00 47.06 9 ASN B O 1
ATOM 757 N N . VAL B 1 13 ? 39.081 9.190 13.445 1.00 45.73 10 VAL B N 1
ATOM 758 C CA . VAL B 1 13 ? 39.383 7.814 13.813 1.00 44.23 10 VAL B CA 1
ATOM 759 C C . VAL B 1 13 ? 40.874 7.604 13.613 1.00 45.52 10 VAL B C 1
ATOM 760 O O . VAL B 1 13 ? 41.560 7.090 14.506 1.00 46.34 10 VAL B O 1
ATOM 764 N N . ALA B 1 14 ? 41.386 8.028 12.457 1.00 46.04 11 ALA B N 1
ATOM 765 C CA . ALA B 1 14 ? 42.844 8.065 12.229 1.00 47.13 11 ALA B CA 1
ATOM 766 C C . ALA B 1 14 ? 43.584 8.761 13.373 1.00 47.75 11 ALA B C 1
ATOM 767 O O . ALA B 1 14 ? 44.445 8.157 14.009 1.00 48.65 11 ALA B O 1
ATOM 769 N N . GLN B 1 15 ? 43.214 10.003 13.656 1.00 48.10 12 GLN B N 1
ATOM 770 C CA . GLN B 1 15 ? 43.794 10.770 14.761 1.00 50.46 12 GLN B CA 1
ATOM 771 C C . GLN B 1 15 ? 43.709 10.034 16.087 1.00 51.02 12 GLN B C 1
ATOM 772 O O . GLN B 1 15 ? 44.689 9.988 16.836 1.00 52.82 12 GLN B O 1
ATOM 778 N N . ASN B 1 16 ? 42.537 9.466 16.391 1.00 50.43 13 ASN B N 1
ATOM 779 C CA . ASN B 1 16 ? 42.276 8.958 17.741 1.00 50.26 13 ASN B CA 1
ATOM 780 C C . ASN B 1 16 ? 42.686 7.553 18.013 1.00 50.68 13 ASN B C 1
ATOM 781 O O . ASN B 1 16 ? 42.945 7.208 19.175 1.00 52.25 13 ASN B O 1
ATOM 786 N N . ALA B 1 17 ? 42.725 6.743 16.961 1.00 49.48 14 ALA B N 1
ATOM 787 C CA . ALA B 1 17 ? 43.271 5.409 17.043 1.00 50.02 14 ALA B CA 1
ATOM 788 C C . ALA B 1 17 ? 44.765 5.418 16.671 1.00 52.33 14 ALA B C 1
ATOM 789 O O . ALA B 1 17 ? 45.466 4.406 16.846 1.00 53.19 14 ALA B O 1
ATOM 791 N N . GLU B 1 18 ? 45.237 6.544 16.116 1.00 52.94 15 GLU B N 1
ATOM 792 C CA . GLU B 1 18 ? 46.634 6.692 15.641 1.00 55.09 15 GLU B CA 1
ATOM 793 C C . GLU B 1 18 ? 47.023 5.574 14.671 1.00 55.57 15 GLU B C 1
ATOM 794 O O . GLU B 1 18 ? 47.972 4.816 14.870 1.00 57.28 15 GLU B O 1
ATOM 800 N N . ILE B 1 19 ? 46.206 5.483 13.639 1.00 54.25 16 ILE B N 1
ATOM 801 C CA . ILE B 1 19 ? 46.412 4.622 12.506 1.00 54.47 16 ILE B CA 1
ATOM 802 C C . ILE B 1 19 ? 46.476 5.631 11.385 1.00 54.37 16 ILE B C 1
ATOM 803 O O . ILE B 1 19 ? 46.438 6.826 11.651 1.00 55.42 16 ILE B O 1
ATOM 808 N N . SER B 1 20 ? 46.535 5.162 10.146 1.00 54.13 17 SER B N 1
ATOM 809 C CA . SER B 1 20 ? 46.646 6.031 8.979 1.00 53.00 17 SER B CA 1
ATOM 810 C C . SER B 1 20 ? 45.297 6.324 8.315 1.00 52.07 17 SER B C 1
ATOM 811 O O . SER B 1 20 ? 44.298 5.589 8.491 1.00 49.61 17 SER B O 1
ATOM 814 N N . GLN B 1 21 ? 45.306 7.381 7.507 1.00 53.38 18 GLN B N 1
ATOM 815 C CA . GLN B 1 21 ? 44.141 7.861 6.775 1.00 54.47 18 GLN B CA 1
ATOM 816 C C . GLN B 1 21 ? 43.429 6.765 5.969 1.00 54.23 18 GLN B C 1
ATOM 817 O O . GLN B 1 21 ? 42.194 6.688 5.961 1.00 52.82 18 GLN B O 1
ATOM 823 N N . LYS B 1 22 ? 44.240 5.915 5.332 1.00 56.04 19 LYS B N 1
ATOM 824 C CA . LYS B 1 22 ? 43.788 4.793 4.533 1.00 56.74 19 LYS B CA 1
ATOM 825 C C . LYS B 1 22 ? 43.225 3.650 5.364 1.00 55.38 19 LYS B C 1
ATOM 826 O O . LYS B 1 22 ? 42.257 3.027 4.968 1.00 54.84 19 LYS B O 1
ATOM 832 N N . GLU B 1 23 ? 43.830 3.355 6.502 1.00 54.63 20 GLU B N 1
ATOM 833 C CA . GLU B 1 23 ? 43.316 2.279 7.333 1.00 53.94 20 GLU B CA 1
ATOM 834 C C . GLU B 1 23 ? 41.949 2.634 7.920 1.00 51.59 20 GLU B C 1
ATOM 835 O O . GLU B 1 23 ? 40.991 1.859 7.794 1.00 50.99 20 GLU B O 1
ATOM 841 N N . ALA B 1 24 ? 41.877 3.815 8.530 1.00 49.95 21 ALA B N 1
ATOM 842 C CA . ALA B 1 24 ? 40.637 4.441 8.979 1.00 47.55 21 ALA B CA 1
ATOM 843 C C . ALA B 1 24 ? 39.521 4.407 7.931 1.00 47.05 21 ALA B C 1
ATOM 844 O O . ALA B 1 24 ? 38.352 4.211 8.297 1.00 46.52 21 ALA B O 1
ATOM 846 N N . THR B 1 25 ? 39.866 4.599 6.650 1.00 47.45 22 THR B N 1
ATOM 847 C CA . THR B 1 25 ? 38.891 4.591 5.547 1.00 46.72 22 THR B CA 1
ATOM 848 C C . THR B 1 25 ? 38.375 3.154 5.362 1.00 47.09 22 THR B C 1
ATOM 849 O O . THR B 1 25 ? 37.201 2.912 5.109 1.00 46.50 22 THR B O 1
ATOM 853 N N . VAL B 1 26 ? 39.288 2.211 5.451 1.00 48.88 23 VAL B N 1
ATOM 854 C CA . VAL B 1 26 ? 38.982 0.803 5.303 1.00 50.81 23 VAL B CA 1
ATOM 855 C C . VAL B 1 26 ? 38.054 0.356 6.437 1.00 50.69 23 VAL B C 1
ATOM 856 O O . VAL B 1 26 ? 37.076 -0.342 6.196 1.00 50.28 23 VAL B O 1
ATOM 860 N N . VAL B 1 27 ? 38.345 0.782 7.669 1.00 51.13 24 VAL B N 1
ATOM 861 C CA . VAL B 1 27 ? 37.498 0.382 8.796 1.00 51.22 24 VAL B CA 1
ATOM 862 C C . VAL B 1 27 ? 36.105 1.000 8.737 1.00 50.12 24 VAL B C 1
ATOM 863 O O . VAL B 1 27 ? 35.112 0.286 8.808 1.00 50.89 24 VAL B O 1
ATOM 867 N N . VAL B 1 28 ? 36.014 2.313 8.605 1.00 49.43 25 VAL B N 1
ATOM 868 C CA . VAL B 1 28 ? 34.704 2.930 8.421 1.00 48.07 25 VAL B CA 1
ATOM 869 C C . VAL B 1 28 ? 33.958 2.376 7.177 1.00 49.30 25 VAL B C 1
ATOM 870 O O . VAL B 1 28 ? 32.788 2.010 7.241 1.00 49.18 25 VAL B O 1
ATOM 874 N N . GLN B 1 29 ? 34.618 2.273 6.042 1.00 50.74 26 GLN B N 1
ATOM 875 C CA . GLN B 1 29 ? 33.900 1.722 4.910 1.00 51.73 26 GLN B CA 1
ATOM 876 C C . GLN B 1 29 ? 33.336 0.336 5.270 1.00 51.73 26 GLN B C 1
ATOM 877 O O . GLN B 1 29 ? 32.202 0.007 4.866 1.00 52.20 26 GLN B O 1
ATOM 883 N N . THR B 1 30 ? 34.097 -0.427 6.061 1.00 51.18 27 THR B N 1
ATOM 884 C CA . THR B 1 30 ? 33.720 -1.793 6.446 1.00 51.88 27 THR B CA 1
ATOM 885 C C . THR B 1 30 ? 32.494 -1.796 7.379 1.00 50.80 27 THR B C 1
ATOM 886 O O . THR B 1 30 ? 31.604 -2.645 7.262 1.00 49.66 27 THR B O 1
ATOM 890 N N . VAL B 1 31 ? 32.460 -0.837 8.300 1.00 50.19 28 VAL B N 1
ATOM 891 C CA . VAL B 1 31 ? 31.333 -0.729 9.260 1.00 49.66 28 VAL B CA 1
ATOM 892 C C . VAL B 1 31 ? 30.029 -0.473 8.519 1.00 49.35 28 VAL B C 1
ATOM 893 O O . VAL B 1 31 ? 28.993 -1.122 8.797 1.00 49.60 28 VAL B O 1
ATOM 897 N N . VAL B 1 32 ? 30.127 0.415 7.532 1.00 48.90 29 VAL B N 1
ATOM 898 C CA . VAL B 1 32 ? 29.038 0.782 6.646 1.00 48.55 29 VAL B CA 1
ATOM 899 C C . VAL B 1 32 ? 28.545 -0.410 5.837 1.00 49.62 29 VAL B C 1
A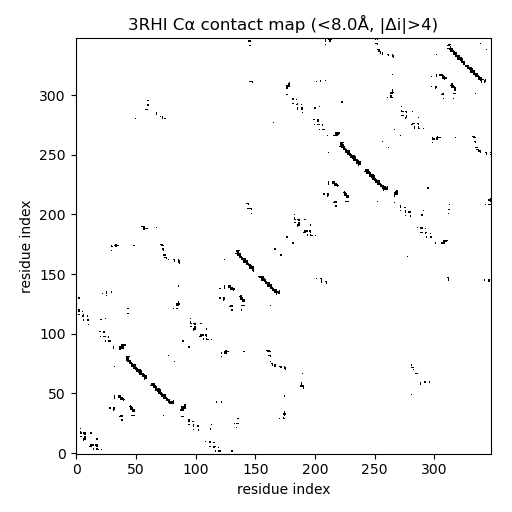TOM 900 O O . VAL B 1 32 ? 27.362 -0.712 5.856 1.00 49.21 29 VAL B O 1
ATOM 904 N N . GLU B 1 33 ? 29.465 -1.085 5.153 1.00 51.30 30 GLU B N 1
ATOM 905 C CA . GLU B 1 33 ? 29.158 -2.215 4.257 1.00 52.25 30 GLU B CA 1
ATOM 906 C C . GLU B 1 33 ? 28.695 -3.408 5.014 1.00 51.96 30 GLU B C 1
ATOM 907 O O . GLU B 1 33 ? 27.885 -4.183 4.516 1.00 54.27 30 GLU B O 1
ATOM 913 N N . SER B 1 34 ? 29.239 -3.597 6.197 1.00 50.06 31 SER B N 1
ATOM 914 C CA . SER B 1 34 ? 28.845 -4.727 7.029 1.00 50.12 31 SER B CA 1
ATOM 915 C C . SER B 1 34 ? 27.387 -4.602 7.477 1.00 48.57 31 SER B C 1
ATOM 916 O O . SER B 1 34 ? 26.580 -5.516 7.317 1.00 49.58 31 SER B O 1
ATOM 919 N N . ILE B 1 35 ? 27.032 -3.459 8.017 1.00 45.87 32 ILE B N 1
ATOM 920 C CA . ILE B 1 35 ? 25.685 -3.305 8.481 1.00 45.38 32 ILE B CA 1
ATOM 921 C C . ILE B 1 35 ? 24.725 -3.430 7.286 1.00 46.81 32 ILE B C 1
ATOM 922 O O . ILE B 1 35 ? 23.731 -4.193 7.360 1.00 48.17 32 ILE B O 1
ATOM 927 N N . THR B 1 36 ? 25.045 -2.748 6.177 1.00 46.53 33 THR B N 1
ATOM 928 C CA . THR B 1 36 ? 24.240 -2.815 4.955 1.00 47.04 33 THR B CA 1
ATOM 929 C C . THR B 1 36 ? 24.055 -4.268 4.509 1.00 49.60 33 THR B C 1
ATOM 930 O O . THR B 1 36 ? 22.936 -4.672 4.174 1.00 51.36 33 THR B O 1
ATOM 934 N N . ASN B 1 37 ? 25.120 -5.062 4.553 1.00 51.20 34 ASN B N 1
ATOM 935 C CA . ASN B 1 37 ? 25.054 -6.435 4.085 1.00 53.78 34 ASN B CA 1
ATOM 936 C C . ASN B 1 37 ? 24.263 -7.320 5.043 1.00 54.34 34 ASN B C 1
ATOM 937 O O . ASN B 1 37 ? 23.577 -8.225 4.623 1.00 56.12 34 ASN B O 1
ATOM 942 N N . THR B 1 38 ? 24.340 -7.036 6.337 1.00 53.58 35 THR B N 1
ATOM 943 C CA . THR B 1 38 ? 23.547 -7.764 7.326 1.00 53.98 35 THR B CA 1
ATOM 944 C C . THR B 1 38 ? 22.034 -7.471 7.224 1.00 53.30 35 THR B C 1
ATOM 945 O O . THR B 1 38 ? 21.186 -8.377 7.334 1.00 54.72 35 THR B O 1
ATOM 949 N N . LEU B 1 39 ? 21.694 -6.201 7.042 1.00 51.15 36 LEU B N 1
ATOM 950 C CA . LEU B 1 39 ? 20.284 -5.846 6.984 1.00 51.00 36 LEU B CA 1
ATOM 951 C C . LEU B 1 39 ? 19.667 -6.300 5.686 1.00 52.09 36 LEU B C 1
ATOM 952 O O . LEU B 1 39 ? 18.526 -6.739 5.704 1.00 51.94 36 LEU B O 1
ATOM 957 N N . ALA B 1 40 ? 20.442 -6.213 4.584 1.00 52.55 37 ALA B N 1
ATOM 958 C CA . ALA B 1 40 ? 19.993 -6.682 3.264 1.00 54.17 37 ALA B CA 1
ATOM 959 C C . ALA B 1 40 ? 19.758 -8.165 3.317 1.00 56.35 37 ALA B C 1
ATOM 960 O O . ALA B 1 40 ? 18.933 -8.674 2.569 1.00 57.10 37 ALA B O 1
ATOM 962 N N . ALA B 1 41 ? 20.477 -8.846 4.213 1.00 57.08 38 ALA B N 1
ATOM 963 C CA . ALA B 1 41 ? 20.285 -10.283 4.438 1.00 59.55 38 ALA B CA 1
ATOM 964 C C . ALA B 1 41 ? 19.135 -10.585 5.402 1.00 60.48 38 ALA B C 1
ATOM 965 O O . ALA B 1 41 ? 18.754 -11.729 5.544 1.00 62.05 38 ALA B O 1
ATOM 967 N N . GLY B 1 42 ? 18.589 -9.547 6.045 1.00 60.28 39 GLY B N 1
ATOM 968 C CA . GLY B 1 42 ? 17.413 -9.666 6.927 1.00 61.10 39 GLY B CA 1
ATOM 969 C C . GLY B 1 42 ? 17.821 -9.964 8.349 1.00 61.85 39 GLY B C 1
ATOM 970 O O . GLY B 1 42 ? 16.990 -10.283 9.188 1.00 63.20 39 GLY B O 1
ATOM 971 N N . GLU B 1 43 ? 19.115 -9.846 8.614 1.00 62.11 40 GLU B N 1
ATOM 972 C CA . GLU B 1 43 ? 19.713 -10.197 9.900 1.00 63.13 40 GLU B CA 1
ATOM 973 C C . GLU B 1 43 ? 19.926 -8.981 10.801 1.00 61.41 40 GLU B C 1
ATOM 974 O O . GLU B 1 43 ? 19.763 -7.845 10.356 1.00 59.83 40 GLU B O 1
ATOM 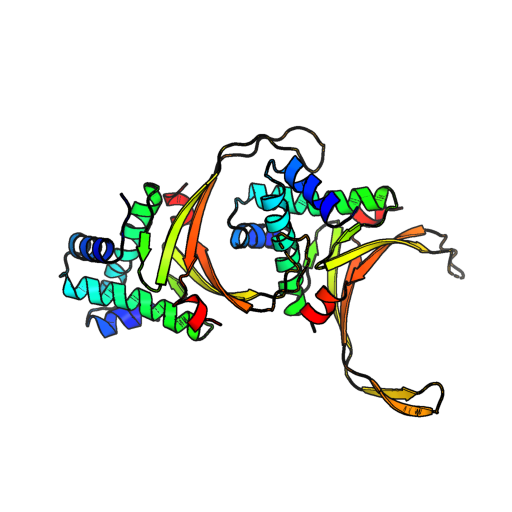980 N N . LYS B 1 44 ? 20.279 -9.242 12.066 1.00 62.34 41 LYS B N 1
ATOM 981 C CA . LYS B 1 44 ? 20.539 -8.226 13.100 1.00 61.52 41 LYS B CA 1
ATOM 982 C C . LYS B 1 44 ? 22.045 -8.014 13.360 1.00 61.24 41 LYS B C 1
ATOM 983 O O . LYS B 1 44 ? 22.837 -8.925 13.182 1.00 61.70 41 LYS B O 1
ATOM 989 N N . VAL B 1 45 ? 22.429 -6.810 13.781 1.00 60.25 42 VAL B N 1
ATOM 990 C CA . VAL B 1 45 ? 23.821 -6.525 14.102 1.00 61.08 42 VAL B CA 1
ATOM 991 C C . VAL B 1 45 ? 23.925 -5.546 15.243 1.00 60.79 42 VAL B C 1
ATOM 992 O O . VAL B 1 45 ? 23.412 -4.426 15.155 1.00 58.68 42 VAL B O 1
ATOM 996 N N . GLN B 1 46 ? 24.560 -5.988 16.331 1.00 63.42 43 GLN B N 1
ATOM 997 C CA . GLN B 1 46 ? 24.788 -5.116 17.487 1.00 64.49 43 GLN B CA 1
ATOM 998 C C . GLN B 1 46 ? 26.179 -4.510 17.422 1.00 63.61 43 GLN B C 1
ATOM 999 O O . GLN B 1 46 ? 27.175 -5.209 17.313 1.00 64.68 43 GLN B O 1
ATOM 1005 N N . LEU B 1 47 ? 26.211 -3.191 17.449 1.00 62.17 44 LEU B N 1
ATOM 1006 C CA . LEU B 1 47 ? 27.431 -2.443 17.537 1.00 61.53 44 LEU B CA 1
ATOM 1007 C C . LEU B 1 47 ? 27.480 -1.973 18.984 1.00 61.73 44 LEU B C 1
ATOM 1008 O O . LEU B 1 47 ? 26.882 -0.945 19.302 1.00 61.40 44 LEU B O 1
ATOM 1013 N N . ILE B 1 48 ? 28.128 -2.735 19.878 1.00 63.30 45 ILE B N 1
ATOM 1014 C CA . ILE B 1 48 ? 27.960 -2.468 21.348 1.00 63.88 45 ILE B CA 1
ATOM 1015 C C . ILE B 1 48 ? 28.708 -1.239 21.829 1.00 61.82 45 ILE B C 1
ATOM 1016 O O . ILE B 1 48 ? 29.703 -0.808 21.238 1.00 60.96 45 ILE B O 1
ATOM 1021 N N . GLY B 1 49 ? 28.161 -0.666 22.892 1.00 61.59 46 GLY B N 1
ATOM 1022 C CA . GLY B 1 49 ? 28.483 0.689 23.327 1.00 60.28 46 GLY B CA 1
ATOM 1023 C C . GLY B 1 49 ? 27.606 1.689 22.597 1.00 57.52 46 GLY B C 1
ATOM 1024 O O . GLY B 1 49 ? 27.623 2.903 22.885 1.00 57.55 46 GLY B O 1
ATOM 1025 N N . PHE B 1 50 ? 26.834 1.167 21.645 1.00 54.90 47 PHE B N 1
ATOM 1026 C CA . PHE B 1 50 ? 26.146 2.005 20.726 1.00 51.09 47 PHE B CA 1
ATOM 1027 C C . PHE B 1 50 ? 24.683 1.635 20.566 1.00 50.51 47 PHE B C 1
ATOM 1028 O O . PHE B 1 50 ? 23.844 2.287 21.159 1.00 49.78 47 PHE B O 1
ATOM 1036 N N . GLY B 1 51 ? 24.387 0.598 19.774 1.00 49.84 48 GLY B N 1
ATOM 1037 C CA . GLY B 1 51 ? 23.040 0.033 19.679 1.00 49.60 48 GLY B CA 1
ATOM 1038 C C . GLY B 1 51 ? 22.887 -1.097 18.670 1.00 49.98 48 GLY B C 1
ATOM 1039 O O . GLY B 1 51 ? 23.870 -1.730 18.273 1.00 50.74 48 GLY B O 1
ATOM 1040 N N . THR B 1 52 ? 21.656 -1.328 18.209 1.00 49.79 49 THR B N 1
ATOM 1041 C CA . THR B 1 52 ? 21.343 -2.449 17.310 1.00 49.13 49 THR B CA 1
ATOM 1042 C C . THR B 1 52 ? 20.685 -1.984 15.994 1.00 47.58 49 THR B C 1
ATOM 1043 O O . THR B 1 52 ? 19.834 -1.094 15.990 1.00 46.50 49 THR B O 1
ATOM 1047 N N . PHE B 1 53 ? 21.112 -2.597 14.891 1.00 46.79 50 PHE B N 1
ATOM 1048 C CA . PHE B 1 53 ? 20.558 -2.386 13.577 1.00 45.85 50 PHE B CA 1
ATOM 1049 C C . PHE B 1 53 ? 19.903 -3.683 13.185 1.00 48.11 50 PHE B C 1
ATOM 1050 O O . PHE B 1 53 ? 20.497 -4.771 13.280 1.00 48.53 50 PHE B O 1
ATOM 1058 N N . GLU B 1 54 ? 18.664 -3.549 12.738 1.00 49.73 51 GLU B N 1
ATOM 1059 C CA . GLU B 1 54 ? 17.879 -4.643 12.193 1.00 51.81 51 GLU B CA 1
ATOM 1060 C C . GLU B 1 54 ? 16.905 -4.135 11.119 1.00 51.57 51 GLU B C 1
ATOM 1061 O O . GLU B 1 54 ? 16.895 -2.947 10.756 1.00 50.32 51 GLU B O 1
ATOM 1067 N N . VAL B 1 55 ? 16.085 -5.062 10.645 1.00 53.07 52 VAL B N 1
ATOM 1068 C CA . VAL B 1 55 ? 15.079 -4.822 9.672 1.00 53.89 52 VAL B CA 1
ATOM 1069 C C . VAL B 1 55 ? 13.759 -4.920 10.426 1.00 55.70 52 VAL B C 1
ATOM 1070 O O . VAL B 1 55 ? 13.519 -5.837 11.219 1.00 57.12 52 VAL B O 1
ATOM 1074 N N . ARG B 1 56 ? 12.904 -3.947 10.198 1.00 55.78 53 ARG B N 1
ATOM 1075 C CA . ARG B 1 56 ? 11.673 -3.865 10.921 1.00 57.56 53 ARG B CA 1
ATOM 1076 C C . ARG B 1 56 ? 10.586 -4.089 9.904 1.00 59.39 53 ARG B C 1
ATOM 1077 O O . ARG B 1 56 ? 10.458 -3.315 8.947 1.00 58.51 53 ARG B O 1
ATOM 1085 N N . GLU B 1 57 ? 9.822 -5.157 10.088 1.00 62.46 54 GLU B N 1
ATOM 1086 C CA . GLU B 1 57 ? 8.701 -5.422 9.192 1.00 65.54 54 GLU B CA 1
ATOM 1087 C C . GLU B 1 57 ? 7.571 -4.445 9.503 1.00 66.16 54 GLU B C 1
ATOM 1088 O O . GLU B 1 57 ? 7.356 -4.049 10.659 1.00 66.48 54 GLU B O 1
ATOM 1094 N N . ARG B 1 58 ? 6.926 -3.985 8.439 1.00 67.06 55 ARG B N 1
ATOM 1095 C CA . ARG B 1 58 ? 5.843 -3.024 8.545 1.00 67.80 55 ARG B CA 1
ATOM 1096 C C . ARG B 1 58 ? 4.648 -3.590 7.804 1.00 70.18 55 ARG B C 1
ATOM 1097 O O . ARG B 1 58 ? 4.794 -4.236 6.753 1.00 70.68 55 ARG B O 1
ATOM 1105 N N . ALA B 1 59 ? 3.463 -3.350 8.360 1.00 71.84 56 ALA B N 1
ATOM 1106 C CA . ALA B 1 59 ? 2.235 -3.565 7.622 1.00 73.30 56 ALA B CA 1
ATOM 1107 C C . ALA B 1 59 ? 1.584 -2.203 7.328 1.00 73.01 56 ALA B C 1
ATOM 1108 O O . ALA B 1 59 ? 2.177 -1.155 7.591 1.00 71.31 56 ALA B O 1
ATOM 1110 N N . ALA B 1 60 ? 0.365 -2.218 6.793 1.00 74.66 57 ALA B N 1
ATOM 1111 C CA . ALA B 1 60 ? -0.233 -1.022 6.251 1.00 74.44 57 ALA B CA 1
ATOM 1112 C C . ALA B 1 60 ? -0.775 -0.114 7.322 1.00 74.85 57 ALA B C 1
ATOM 1113 O O . ALA B 1 60 ? -1.680 -0.490 8.043 1.00 77.47 57 ALA B O 1
ATOM 1115 N N . ARG B 1 61 ? -0.242 1.088 7.458 1.00 73.70 58 ARG B N 1
ATOM 1116 C CA . ARG B 1 61 ? -1.032 2.102 8.153 1.00 74.28 58 ARG B CA 1
ATOM 1117 C C . ARG B 1 61 ? -2.155 2.330 7.188 1.00 75.21 58 ARG B C 1
ATOM 1118 O O . ARG B 1 61 ? -2.113 1.798 6.085 1.00 74.33 58 ARG B O 1
ATOM 1126 N N . THR B 1 62 ? -3.126 3.147 7.578 1.00 76.84 59 THR B N 1
ATOM 1127 C CA . THR B 1 62 ? -3.946 3.844 6.583 1.00 79.31 59 THR B CA 1
ATOM 1128 C C . THR B 1 62 ? -3.114 5.099 6.204 1.00 78.86 59 THR B C 1
ATOM 1129 O O . THR B 1 62 ? -1.961 4.942 5.790 1.00 77.70 59 THR B O 1
ATOM 1133 N N . GLY B 1 63 ? -3.649 6.319 6.340 1.00 80.41 60 GLY B N 1
ATOM 1134 C CA . GLY B 1 63 ? -2.809 7.530 6.282 1.00 79.12 60 GLY B CA 1
ATOM 1135 C C . GLY B 1 63 ? -3.294 8.612 5.342 1.00 80.87 60 GLY B C 1
ATOM 1136 O O . GLY B 1 63 ? -3.549 8.354 4.168 1.00 81.77 60 GLY B O 1
ATOM 1137 N N . GLN B 1 67 ? -2.679 15.148 1.756 1.00 88.96 64 GLN B N 1
ATOM 1138 C CA . GLN B 1 67 ? -3.527 15.934 2.645 1.00 90.71 64 GLN B CA 1
ATOM 1139 C C . GLN B 1 67 ? -4.726 16.415 1.868 1.00 93.30 64 GLN B C 1
ATOM 1140 O O . GLN B 1 67 ? -5.050 17.601 1.899 1.00 95.61 64 GLN B O 1
ATOM 1146 N N . THR B 1 68 ? -5.366 15.496 1.147 1.00 93.36 65 THR B N 1
ATOM 1147 C CA . THR B 1 68 ? -6.679 15.759 0.514 1.00 95.85 65 THR B CA 1
ATOM 1148 C C . THR B 1 68 ? -7.825 15.291 1.429 1.00 96.49 65 THR B C 1
ATOM 1149 O O . THR B 1 68 ? -8.999 15.505 1.163 1.00 99.29 65 THR B O 1
ATOM 1153 N N . GLY B 1 69 ? -7.438 14.667 2.529 1.00 94.50 66 GLY B N 1
ATOM 1154 C CA . GLY B 1 69 ? -8.336 13.942 3.402 1.00 94.64 66 GLY B CA 1
ATOM 1155 C C . GLY B 1 69 ? -7.915 12.485 3.489 1.00 92.07 66 GLY B C 1
ATOM 1156 O O . GLY B 1 69 ? -7.963 11.889 4.568 1.00 90.64 66 GLY B O 1
ATOM 1157 N N . GLU B 1 70 ? -7.446 11.948 2.354 1.00 91.07 67 GLU B N 1
ATOM 1158 C CA . GLU B 1 70 ? -7.510 10.512 2.047 1.00 89.95 67 GLU B CA 1
ATOM 1159 C C . GLU B 1 70 ? -6.822 9.571 3.038 1.00 87.80 67 GLU B C 1
ATOM 1160 O O . GLU B 1 70 ? -5.684 9.812 3.528 1.00 85.40 67 GLU B O 1
ATOM 1166 N N . GLU B 1 71 ? -7.569 8.507 3.339 1.00 88.17 68 GLU B N 1
ATOM 1167 C CA . GLU B 1 71 ? -7.037 7.317 3.995 1.00 86.20 68 GLU B CA 1
ATOM 1168 C C . GLU B 1 71 ? -6.719 6.277 2.905 1.00 85.59 68 GLU B C 1
ATOM 1169 O O . GLU B 1 71 ? -7.485 5.333 2.665 1.00 86.98 68 GLU B O 1
ATOM 1175 N N . MET B 1 72 ? -5.599 6.493 2.218 1.00 83.50 69 MET B N 1
ATOM 1176 C CA . MET B 1 72 ? -5.076 5.524 1.282 1.00 82.21 69 MET B CA 1
ATOM 1177 C C . MET B 1 72 ? -4.431 4.397 2.086 1.00 79.47 69 MET B C 1
ATOM 1178 O O . MET B 1 72 ? -4.018 4.576 3.241 1.00 78.10 69 MET B O 1
ATOM 1183 N N . GLN B 1 73 ? -4.412 3.216 1.498 1.00 78.20 70 GLN B N 1
ATOM 1184 C CA . GLN B 1 73 ? -3.779 2.105 2.132 1.00 75.32 70 GLN B CA 1
ATOM 1185 C C . GLN B 1 73 ? -2.372 2.074 1.603 1.00 72.54 70 GLN B C 1
ATOM 1186 O O . GLN B 1 73 ? -2.156 1.903 0.408 1.00 72.54 70 GLN B O 1
ATOM 1192 N N . ILE B 1 74 ? -1.416 2.280 2.502 1.00 69.97 71 ILE B N 1
ATOM 1193 C CA . ILE B 1 74 ? 0.005 2.121 2.198 1.00 66.65 71 ILE B CA 1
ATOM 1194 C C . ILE B 1 74 ? 0.399 0.667 2.398 1.00 65.29 71 ILE B C 1
ATOM 1195 O O . ILE B 1 74 ? -0.007 0.036 3.366 1.00 64.88 71 ILE B O 1
ATOM 1200 N N . ALA B 1 75 ? 1.215 0.161 1.482 1.00 63.75 72 ALA B N 1
ATOM 1201 C CA . ALA B 1 75 ? 1.662 -1.207 1.490 1.00 62.40 72 ALA B CA 1
ATOM 1202 C C . ALA B 1 75 ? 2.621 -1.549 2.627 1.00 60.52 72 ALA B C 1
ATOM 1203 O O . ALA B 1 75 ? 3.337 -0.704 3.136 1.00 57.59 72 ALA B O 1
ATOM 1205 N N . ALA B 1 76 ? 2.573 -2.827 3.005 1.00 61.49 73 ALA B N 1
ATOM 1206 C CA . ALA B 1 76 ? 3.505 -3.497 3.896 1.00 60.53 73 ALA B CA 1
ATOM 1207 C C . ALA B 1 76 ? 4.919 -3.309 3.408 1.00 58.89 73 ALA B C 1
ATOM 1208 O O . ALA B 1 76 ? 5.161 -3.450 2.225 1.00 59.25 73 ALA B O 1
ATOM 1210 N N . SER B 1 77 ? 5.866 -3.038 4.308 1.00 57.44 74 SER B N 1
ATOM 1211 C CA . SER B 1 77 ? 7.269 -2.942 3.888 1.00 56.35 74 SER B CA 1
ATOM 1212 C C . SER B 1 77 ? 8.294 -3.254 4.984 1.00 54.90 74 SER B C 1
ATOM 1213 O O . SER B 1 77 ? 8.041 -3.083 6.181 1.00 52.64 74 SER B O 1
ATOM 1216 N N . LYS B 1 78 ? 9.478 -3.670 4.533 1.00 54.40 75 LYS B N 1
ATOM 1217 C CA . LYS B 1 78 ? 10.639 -3.777 5.406 1.00 53.11 75 LYS B CA 1
ATOM 1218 C C . LYS B 1 78 ? 11.422 -2.487 5.322 1.00 50.99 75 LYS B C 1
ATOM 1219 O O . LYS B 1 78 ? 11.724 -2.013 4.218 1.00 51.85 75 LYS B O 1
ATOM 1225 N N . VAL B 1 79 ? 11.703 -1.891 6.483 1.00 48.60 76 VAL B N 1
ATOM 1226 C CA . VAL B 1 79 ? 12.532 -0.707 6.566 1.00 45.47 76 VAL B CA 1
ATOM 1227 C C . VAL B 1 79 ? 13.674 -0.999 7.529 1.00 44.93 76 VAL B C 1
ATOM 1228 O O . VAL B 1 79 ? 13.563 -1.912 8.346 1.00 45.95 76 VAL B O 1
ATOM 1232 N N . PRO B 1 80 ? 14.770 -0.234 7.450 1.00 43.23 77 PRO B N 1
ATOM 1233 C CA . PRO B 1 80 ? 15.828 -0.310 8.444 1.00 43.14 77 PRO B CA 1
ATOM 1234 C C . PRO B 1 80 ? 15.451 0.282 9.811 1.00 43.83 77 PRO B C 1
ATOM 1235 O O . PRO B 1 80 ? 14.600 1.153 9.893 1.00 45.20 77 PRO B O 1
ATOM 1239 N N . ALA B 1 81 ? 16.125 -0.150 10.873 1.00 43.77 78 ALA B N 1
ATOM 1240 C CA . ALA B 1 81 ? 15.779 0.271 12.216 1.00 43.52 78 ALA B CA 1
ATOM 1241 C C . ALA B 1 81 ? 16.993 0.242 13.114 1.00 43.40 78 ALA B C 1
ATOM 1242 O O . ALA B 1 81 ? 17.815 -0.679 13.041 1.00 43.01 78 ALA B O 1
ATOM 1244 N N . PHE B 1 82 ? 17.082 1.243 13.981 1.00 43.88 79 PHE B N 1
ATOM 1245 C CA . PHE B 1 82 ? 18.169 1.357 14.951 1.00 43.96 79 PHE B CA 1
ATOM 1246 C C . PHE B 1 82 ? 17.656 1.459 16.386 1.00 44.63 79 PHE B C 1
ATOM 1247 O O . PHE B 1 82 ? 16.839 2.315 16.669 1.00 43.96 79 PHE B O 1
ATOM 1255 N N . LYS B 1 83 ? 18.175 0.613 17.279 1.00 45.74 80 LYS B N 1
ATOM 1256 C CA . LYS B 1 83 ? 17.764 0.588 18.687 1.00 47.99 80 LYS B CA 1
ATOM 1257 C C . LYS B 1 83 ? 18.960 1.008 19.503 1.00 48.09 80 LYS B C 1
ATOM 1258 O O . LYS B 1 83 ? 19.892 0.227 19.674 1.00 48.66 80 LYS B O 1
ATOM 1264 N N . ALA B 1 84 ? 18.903 2.240 20.010 1.00 47.77 81 ALA B N 1
ATOM 1265 C CA . ALA B 1 84 ? 19.949 2.834 20.784 1.00 47.51 81 ALA B CA 1
ATOM 1266 C C . ALA B 1 84 ? 20.073 2.089 22.063 1.00 48.49 81 ALA B C 1
ATOM 1267 O O . ALA B 1 84 ? 19.075 1.734 22.637 1.00 50.12 81 ALA B O 1
ATOM 1269 N N . GLY B 1 85 ? 21.301 1.831 22.515 1.00 49.53 82 GLY B N 1
ATOM 1270 C CA . GLY B 1 85 ? 21.538 1.091 23.783 1.00 49.82 82 GLY B CA 1
ATOM 1271 C C . GLY B 1 85 ? 21.563 2.078 24.919 1.00 51.78 82 GLY B C 1
ATOM 1272 O O . GLY B 1 85 ? 21.533 3.273 24.676 1.00 52.10 82 GLY B O 1
ATOM 1273 N N . LYS B 1 86 ? 21.641 1.597 26.157 1.00 54.02 83 LYS B N 1
ATOM 1274 C CA . LYS B 1 86 ? 21.738 2.440 27.337 1.00 55.84 83 LYS B CA 1
ATOM 1275 C C . LYS B 1 86 ? 22.871 3.481 27.322 1.00 55.24 83 LYS B C 1
ATOM 1276 O O . LYS B 1 86 ? 22.622 4.629 27.702 1.00 54.95 83 LYS B O 1
ATOM 1282 N N . GLU B 1 87 ? 24.087 3.087 26.892 1.00 54.92 84 GLU B N 1
ATOM 1283 C CA . GLU B 1 87 ? 25.267 3.997 26.875 1.00 55.85 84 GLU B CA 1
ATOM 1284 C C . GLU B 1 87 ? 25.020 5.181 25.995 1.00 54.22 84 GLU B C 1
ATOM 1285 O O . GLU B 1 87 ? 25.284 6.318 26.400 1.00 55.88 84 GLU B O 1
ATOM 1291 N N . LEU B 1 88 ? 24.515 4.919 24.793 1.00 51.75 85 LEU B N 1
ATOM 1292 C CA . LEU B 1 88 ? 24.221 5.995 23.871 1.00 50.13 85 LEU B CA 1
ATOM 1293 C C . LEU B 1 88 ? 23.149 6.924 24.445 1.00 51.66 85 LEU B C 1
ATOM 1294 O O . LEU B 1 88 ? 23.270 8.148 24.382 1.00 51.93 85 LEU B O 1
ATOM 1299 N N . LYS B 1 89 ? 22.130 6.345 25.060 1.00 53.02 86 LYS B N 1
ATOM 1300 C CA . LYS B 1 89 ? 21.057 7.155 25.624 1.00 54.94 86 LYS B CA 1
ATOM 1301 C C . LYS B 1 89 ? 21.532 8.023 26.784 1.00 56.54 86 LYS B C 1
ATOM 1302 O O . LYS B 1 89 ? 20.978 9.094 26.997 1.00 57.40 86 LYS B O 1
ATOM 1308 N N . GLU B 1 90 ? 22.554 7.564 27.511 1.00 57.29 87 GLU B N 1
ATOM 1309 C CA . GLU B 1 90 ? 23.070 8.318 28.669 1.00 59.50 87 GLU B CA 1
ATOM 1310 C C . GLU B 1 90 ? 24.084 9.404 28.288 1.00 58.33 87 GLU B C 1
ATOM 1311 O O . GLU B 1 90 ? 24.204 10.407 28.993 1.00 59.97 87 GLU B O 1
ATOM 1317 N N . ALA B 1 91 ? 24.804 9.188 27.186 1.00 56.03 88 ALA B N 1
ATOM 1318 C CA . ALA B 1 91 ? 25.797 10.126 26.674 1.00 55.51 88 ALA B CA 1
ATOM 1319 C C . ALA B 1 91 ? 25.114 11.389 26.167 1.00 55.90 88 ALA B C 1
ATOM 1320 O O . ALA B 1 91 ? 25.575 12.505 26.368 1.00 56.80 88 ALA B O 1
ATOM 1322 N N . VAL B 1 92 ? 23.972 11.173 25.539 1.00 55.99 89 VAL B N 1
ATOM 1323 C CA . VAL B 1 92 ? 23.232 12.178 24.784 1.00 56.23 89 VAL B CA 1
ATOM 1324 C C . VAL B 1 92 ? 22.225 12.997 25.633 1.00 59.24 89 VAL B C 1
ATOM 1325 O O . VAL B 1 92 ? 21.900 14.131 25.283 1.00 60.28 89 VAL B O 1
ATOM 1329 N N . LYS B 1 93 ? 21.738 12.436 26.740 1.00 60.81 90 LYS B N 1
ATOM 1330 C CA . LYS B 1 93 ? 20.656 13.076 27.490 1.00 63.83 90 LYS B CA 1
ATOM 1331 C C . LYS B 1 93 ? 21.091 14.403 28.171 1.00 66.45 90 LYS B C 1
ATOM 1332 O O . LYS B 1 93 ? 20.267 15.303 28.435 1.00 68.46 90 LYS B O 1
ATOM 1339 N N . MET C 1 4 ? -17.086 8.276 19.023 1.00 88.87 1 MET C N 1
ATOM 1340 C CA . MET C 1 4 ? -15.839 8.926 18.495 1.00 89.13 1 MET C CA 1
ATOM 1341 C C . MET C 1 4 ? -15.358 8.314 17.168 1.00 87.54 1 MET C C 1
ATOM 1342 O O . MET C 1 4 ? -15.496 7.111 16.935 1.00 85.34 1 MET C O 1
ATOM 1347 N N . ASN C 1 5 ? -14.824 9.152 16.283 1.00 88.61 2 ASN C N 1
ATOM 1348 C CA . ASN C 1 5 ? -14.113 8.613 15.120 1.00 87.52 2 ASN C CA 1
ATOM 1349 C C . ASN C 1 5 ? -12.678 8.420 15.485 1.00 85.51 2 ASN C C 1
ATOM 1350 O O . ASN C 1 5 ? -12.228 8.797 16.580 1.00 84.99 2 ASN C O 1
ATOM 1355 N N . LYS C 1 6 ? -11.965 7.859 14.517 1.00 84.31 3 LYS C N 1
ATOM 1356 C CA . LYS C 1 6 ? -10.533 7.968 14.466 1.00 83.93 3 LYS C CA 1
ATOM 1357 C C . LYS C 1 6 ? -10.184 9.267 15.195 1.00 84.61 3 LYS C C 1
ATOM 1358 O O . LYS C 1 6 ? -9.599 9.226 16.278 1.00 83.86 3 LYS C O 1
ATOM 1364 N N . THR C 1 7 ? -10.645 10.394 14.648 1.00 86.02 4 THR C N 1
ATOM 1365 C CA . THR C 1 7 ? -10.210 11.739 15.053 1.00 86.85 4 THR C CA 1
ATOM 1366 C C . THR C 1 7 ? -10.523 12.223 16.487 1.00 85.64 4 THR C C 1
ATOM 1367 O O . THR C 1 7 ? -9.708 12.939 17.061 1.00 86.51 4 THR C O 1
ATOM 1371 N N . GLU C 1 8 ? -11.671 11.860 17.064 1.00 83.31 5 GLU C N 1
ATOM 1372 C CA . GLU C 1 8 ? -11.969 12.272 18.446 1.00 82.17 5 GLU C CA 1
ATOM 1373 C C . GLU C 1 8 ? -11.118 11.564 19.515 1.00 78.91 5 GLU C C 1
ATOM 1374 O O . GLU C 1 8 ? -11.022 12.014 20.649 1.00 78.89 5 GLU C O 1
ATOM 1380 N N . LEU C 1 9 ? -10.514 10.439 19.144 1.00 75.99 6 LEU C N 1
ATOM 1381 C CA . LEU C 1 9 ? -9.467 9.819 19.954 1.00 72.54 6 LEU C CA 1
ATOM 1382 C C . LEU C 1 9 ? -8.150 10.604 19.803 1.00 72.67 6 LEU C C 1
ATOM 1383 O O . LEU C 1 9 ? -7.459 10.875 20.789 1.00 72.57 6 LEU C O 1
ATOM 1388 N N . ILE C 1 10 ? -7.849 11.021 18.575 1.00 72.63 7 ILE C N 1
ATOM 1389 C CA . ILE C 1 10 ? -6.592 11.685 18.256 1.00 72.62 7 ILE C CA 1
ATOM 1390 C C . ILE C 1 10 ? -6.431 13.006 19.005 1.00 73.95 7 ILE C C 1
ATOM 1391 O O . ILE C 1 10 ? -5.318 13.344 19.419 1.00 74.29 7 ILE C O 1
ATOM 1396 N N . LYS C 1 11 ? -7.531 13.744 19.181 1.00 74.52 8 LYS C N 1
ATOM 1397 C CA . LYS C 1 11 ? -7.507 15.040 19.890 1.00 75.74 8 LYS C CA 1
ATOM 1398 C C . LYS C 1 11 ? -7.119 14.806 21.335 1.00 73.59 8 LYS C C 1
ATOM 1399 O O . LYS C 1 11 ? -6.272 15.510 21.880 1.00 74.26 8 LYS C O 1
ATOM 1405 N N . ASN C 1 12 ? -7.757 13.807 21.950 1.00 70.84 9 ASN C N 1
ATOM 1406 C CA . ASN C 1 12 ? -7.473 13.424 23.332 1.00 68.62 9 ASN C CA 1
ATOM 1407 C C . ASN C 1 12 ? -5.963 13.271 23.568 1.00 67.17 9 ASN C C 1
ATOM 1408 O O . ASN C 1 12 ? -5.396 13.811 24.540 1.00 67.65 9 ASN C O 1
ATOM 1413 N N . VAL C 1 13 ? -5.323 12.578 22.632 1.00 65.02 10 VAL C N 1
ATOM 1414 C CA . VAL C 1 13 ? -3.872 12.492 22.555 1.00 63.49 10 VAL C CA 1
ATOM 1415 C C . VAL C 1 13 ? -3.214 13.864 22.421 1.00 65.23 10 VAL C C 1
ATOM 1416 O O . VAL C 1 13 ? -2.353 14.217 23.220 1.00 65.84 10 VAL C O 1
ATOM 1420 N N . ALA C 1 14 ? -3.618 14.640 21.426 1.00 66.40 11 ALA C N 1
ATOM 1421 C CA . ALA C 1 14 ? -2.973 15.927 21.178 1.00 68.68 11 ALA C CA 1
ATOM 1422 C C . ALA C 1 14 ? -3.095 16.790 22.404 1.00 69.78 11 ALA C C 1
ATOM 1423 O O . ALA C 1 14 ? -2.148 17.478 22.785 1.00 71.17 11 ALA C O 1
ATOM 1425 N N . GLN C 1 15 ? -4.276 16.734 23.020 1.00 69.15 12 GLN C N 1
ATOM 1426 C CA . GLN C 1 15 ? -4.572 17.498 24.212 1.00 69.84 12 GLN C CA 1
ATOM 1427 C C . GLN C 1 15 ? -3.788 17.008 25.418 1.00 67.31 12 GLN C C 1
ATOM 1428 O O . GLN C 1 15 ? -3.116 17.799 26.068 1.00 68.65 12 GLN C O 1
ATOM 1434 N N . ASN C 1 16 ? -3.881 15.722 25.720 1.00 63.60 13 ASN C N 1
ATOM 1435 C CA . ASN C 1 16 ? -3.237 15.204 26.905 1.00 61.42 13 ASN C CA 1
ATOM 1436 C C . ASN C 1 16 ? -1.748 15.350 26.839 1.00 62.06 13 ASN C C 1
ATOM 1437 O O . ASN C 1 16 ? -1.102 15.757 27.826 1.00 62.87 13 ASN C O 1
ATOM 1442 N N . ALA C 1 17 ? -1.214 15.021 25.663 1.00 61.47 14 ALA C N 1
ATOM 1443 C CA . ALA C 1 17 ? 0.205 14.917 25.444 1.00 61.40 14 ALA C CA 1
ATOM 1444 C C . ALA C 1 17 ? 0.814 16.235 25.013 1.00 63.99 14 ALA C C 1
ATOM 1445 O O . ALA C 1 17 ? 2.017 16.333 24.872 1.00 64.85 14 ALA C O 1
ATOM 1447 N N . GLU C 1 18 ? -0.020 17.243 24.793 1.00 66.25 15 GLU C N 1
ATOM 1448 C CA . GLU C 1 18 ? 0.435 18.560 24.336 1.00 69.73 15 GLU C CA 1
ATOM 1449 C C . GLU C 1 18 ? 1.276 18.552 23.066 1.00 70.86 15 GLU C C 1
ATOM 1450 O O . GLU C 1 18 ? 2.414 19.015 23.056 1.00 72.89 15 GLU C O 1
ATOM 1456 N N . ILE C 1 19 ? 0.702 18.044 21.993 1.00 70.05 16 ILE C N 1
ATOM 1457 C CA . ILE C 1 19 ? 1.365 18.040 20.708 1.00 71.38 16 ILE C CA 1
ATOM 1458 C C . ILE C 1 19 ? 0.326 18.325 19.641 1.00 73.70 16 ILE C C 1
ATOM 1459 O O . ILE C 1 19 ? -0.871 18.102 19.865 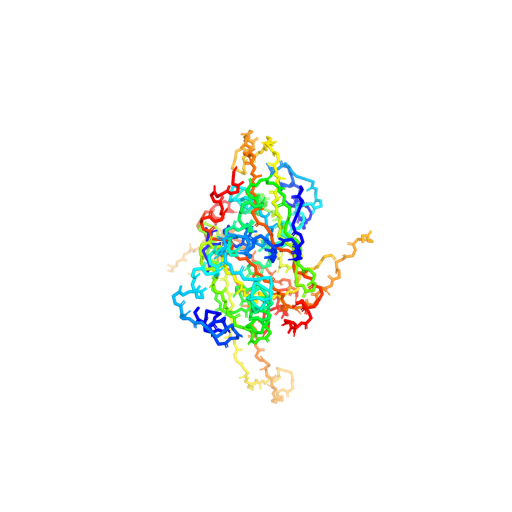1.00 72.66 16 ILE C O 1
ATOM 1464 N N . SER C 1 20 ? 0.776 18.792 18.477 1.00 77.00 17 SER C N 1
ATOM 1465 C CA . SER C 1 20 ? -0.124 19.076 17.372 1.00 79.79 17 SER C CA 1
ATOM 1466 C C . SER C 1 20 ? -0.872 17.818 17.005 1.00 77.88 17 SER C C 1
ATOM 1467 O O . SER C 1 20 ? -0.471 16.702 17.384 1.00 75.28 17 SER C O 1
ATOM 1470 N N . GLN C 1 21 ? -1.949 17.992 16.241 1.00 79.82 18 GLN C N 1
ATOM 1471 C CA . GLN C 1 21 ? -2.794 16.864 15.818 1.00 78.12 18 GLN C CA 1
ATOM 1472 C C . GLN C 1 21 ? -2.044 16.022 14.778 1.00 77.39 18 GLN C C 1
ATOM 1473 O O . GLN C 1 21 ? -2.191 14.786 14.758 1.00 74.84 18 GLN C O 1
ATOM 1479 N N . LYS C 1 22 ? -1.239 16.700 13.942 1.00 79.40 19 LYS C N 1
ATOM 1480 C CA . LYS C 1 22 ? -0.334 16.036 13.002 1.00 78.91 19 LYS C CA 1
ATOM 1481 C C . LYS C 1 22 ? 0.452 14.968 13.743 1.00 75.56 19 LYS C C 1
ATOM 1482 O O . LYS C 1 22 ? 0.389 13.785 13.390 1.00 73.53 19 LYS C O 1
ATOM 1488 N N . GLU C 1 23 ? 1.139 15.378 14.806 1.00 74.81 20 GLU C N 1
ATOM 1489 C CA . GLU C 1 23 ? 1.899 14.448 15.643 1.00 71.90 20 GLU C CA 1
ATOM 1490 C C . GLU C 1 23 ? 1.036 13.378 16.320 1.00 67.79 20 GLU C C 1
ATOM 1491 O O . GLU C 1 23 ? 1.473 12.233 16.443 1.00 66.22 20 GLU C O 1
ATOM 1497 N N . ALA C 1 24 ? -0.172 13.747 16.763 1.00 66.10 21 ALA C N 1
ATOM 1498 C CA . ALA C 1 24 ? -1.074 12.821 17.461 1.00 61.73 21 ALA C CA 1
ATOM 1499 C C . ALA C 1 24 ? -1.484 11.684 16.548 1.00 59.67 21 ALA C C 1
ATOM 1500 O O . ALA C 1 24 ? -1.503 10.519 16.943 1.00 57.50 21 ALA C O 1
ATOM 1502 N N . THR C 1 25 ? -1.806 12.031 15.318 1.00 60.41 22 THR C N 1
ATOM 1503 C CA . THR C 1 25 ? -2.118 11.041 14.319 1.00 59.53 22 THR C CA 1
ATOM 1504 C C . THR C 1 25 ? -0.932 10.075 14.134 1.00 57.86 22 THR C C 1
ATOM 1505 O O . THR C 1 25 ? -1.076 8.871 14.380 1.00 55.42 22 THR C O 1
ATOM 1509 N N . VAL C 1 26 ? 0.238 10.600 13.748 1.00 58.73 23 VAL C N 1
ATOM 1510 C CA . VAL C 1 26 ? 1.450 9.774 13.598 1.00 57.95 23 VAL C CA 1
ATOM 1511 C C . VAL C 1 26 ? 1.651 8.857 14.802 1.00 55.09 23 VAL C C 1
ATOM 1512 O O . VAL C 1 26 ? 1.947 7.680 14.666 1.00 54.52 23 VAL C O 1
ATOM 1516 N N . VAL C 1 27 ? 1.445 9.402 15.985 1.00 54.12 24 VAL C N 1
ATOM 1517 C CA . VAL C 1 27 ? 1.766 8.708 17.211 1.00 52.03 24 VAL C CA 1
ATOM 1518 C C . VAL C 1 27 ? 0.756 7.618 17.441 1.00 50.45 24 VAL C C 1
ATOM 1519 O O . VAL C 1 27 ? 1.107 6.539 17.857 1.00 50.84 24 VAL C O 1
ATOM 1523 N N . VAL C 1 28 ? -0.515 7.895 17.172 1.00 50.49 25 VAL C N 1
ATOM 1524 C CA . VAL C 1 28 ? -1.571 6.872 17.273 1.00 48.10 25 VAL C CA 1
ATOM 1525 C C . VAL C 1 28 ? -1.479 5.769 16.225 1.00 48.45 25 VAL C C 1
ATOM 1526 O O . VAL C 1 28 ? -1.839 4.635 16.505 1.00 47.37 25 VAL C O 1
ATOM 1530 N N . GLN C 1 29 ? -1.033 6.081 15.007 1.00 50.20 26 GLN C N 1
ATOM 1531 C CA . GLN C 1 29 ? -0.889 5.021 14.013 1.00 50.29 26 GLN C CA 1
ATOM 1532 C C . GLN C 1 29 ? 0.296 4.190 14.430 1.00 50.01 26 GLN C C 1
ATOM 1533 O O . GLN C 1 29 ? 0.419 3.026 14.048 1.00 49.72 26 GLN C O 1
ATOM 1539 N N . THR C 1 30 ? 1.202 4.791 15.199 1.00 50.88 27 THR C N 1
ATOM 1540 C CA . THR C 1 30 ? 2.309 3.993 15.724 1.00 50.90 27 THR C CA 1
ATOM 1541 C C . THR C 1 30 ? 1.743 2.949 16.666 1.00 49.10 27 THR C C 1
ATOM 1542 O O . THR C 1 30 ? 2.168 1.811 16.619 1.00 49.45 27 THR C O 1
ATOM 1546 N N . VAL C 1 31 ? 0.769 3.334 17.496 1.00 48.38 28 VAL C N 1
ATOM 1547 C CA . VAL C 1 31 ? 0.094 2.384 18.403 1.00 47.24 28 VAL C CA 1
ATOM 1548 C C . VAL C 1 31 ? -0.571 1.269 17.597 1.00 47.54 28 VAL C C 1
ATOM 1549 O O . VAL C 1 31 ? -0.331 0.070 17.836 1.00 47.97 28 VAL C O 1
ATOM 1553 N N . VAL C 1 32 ? -1.371 1.673 16.616 1.00 48.25 29 VAL C N 1
ATOM 1554 C CA . VAL C 1 32 ? -2.086 0.743 15.745 1.00 47.56 29 VAL C CA 1
ATOM 1555 C C . VAL C 1 32 ? -1.100 -0.194 15.081 1.00 48.15 29 VAL C C 1
ATOM 1556 O O . VAL C 1 32 ? -1.354 -1.375 15.005 1.00 47.15 29 VAL C O 1
ATOM 1560 N N . GLU C 1 33 ? 0.052 0.328 14.675 1.00 50.86 30 GLU C N 1
ATOM 1561 C CA . GLU C 1 33 ? 1.060 -0.468 13.933 1.00 53.06 30 GLU C CA 1
ATOM 1562 C C . GLU C 1 33 ? 1.741 -1.545 14.785 1.00 52.76 30 GLU C C 1
ATOM 1563 O O . GLU C 1 33 ? 2.082 -2.609 14.265 1.00 53.07 30 GLU C O 1
ATOM 1569 N N . SER C 1 34 ? 1.954 -1.263 16.074 1.00 52.21 31 SER C N 1
ATOM 1570 C CA . SER C 1 34 ? 2.622 -2.234 16.968 1.00 52.69 31 SER C CA 1
ATOM 1571 C C . SER C 1 34 ? 1.685 -3.387 17.316 1.00 51.55 31 SER C C 1
ATOM 1572 O O . SER C 1 34 ? 2.107 -4.554 17.410 1.00 52.29 31 SER C O 1
ATOM 1575 N N . ILE C 1 35 ? 0.411 -3.048 17.509 1.00 50.09 32 ILE C N 1
ATOM 1576 C CA . ILE C 1 35 ? -0.615 -4.053 17.762 1.00 49.33 32 ILE C CA 1
ATOM 1577 C C . ILE C 1 35 ? -0.752 -4.916 16.511 1.00 50.10 32 ILE C C 1
ATOM 1578 O O . ILE C 1 35 ? -0.588 -6.137 16.585 1.00 50.66 32 ILE C O 1
ATOM 1583 N N . THR C 1 36 ? -0.987 -4.264 15.370 1.00 50.80 33 THR C N 1
ATOM 1584 C CA . THR C 1 36 ? -1.133 -4.932 14.083 1.00 51.50 33 THR C CA 1
ATOM 1585 C C . THR C 1 36 ? 0.069 -5.826 13.798 1.00 54.07 33 THR C C 1
ATOM 1586 O O . THR C 1 36 ? -0.136 -6.983 13.392 1.00 54.40 33 THR C O 1
ATOM 1590 N N . ASN C 1 37 ? 1.300 -5.323 14.029 1.00 55.60 34 ASN C N 1
ATOM 1591 C CA . ASN C 1 37 ? 2.531 -6.094 13.683 1.00 58.00 34 ASN C CA 1
ATOM 1592 C C . ASN C 1 37 ? 2.664 -7.380 14.455 1.00 58.31 34 ASN C C 1
ATOM 1593 O O . ASN C 1 37 ? 3.036 -8.413 13.898 1.00 59.65 34 ASN C O 1
ATOM 1598 N N . THR C 1 38 ? 2.355 -7.292 15.745 1.00 57.55 35 THR C N 1
ATOM 1599 C CA . THR C 1 38 ? 2.393 -8.428 16.638 1.00 57.96 35 THR C CA 1
ATOM 1600 C C . THR C 1 38 ? 1.342 -9.448 16.214 1.00 58.11 35 THR C C 1
ATOM 1601 O O . THR C 1 38 ? 1.661 -10.633 16.019 1.00 60.10 35 THR C O 1
ATOM 1605 N N . LEU C 1 39 ? 0.095 -9.009 16.040 1.00 55.23 36 LEU C N 1
ATOM 1606 C CA . LEU C 1 39 ? -0.918 -9.953 15.570 1.00 54.53 36 LEU C CA 1
ATOM 1607 C C . LEU C 1 39 ? -0.547 -10.598 14.191 1.00 55.93 36 LEU C C 1
ATOM 1608 O O . LEU C 1 39 ? -0.718 -11.810 14.029 1.00 56.83 36 LEU C O 1
ATOM 1613 N N . ALA C 1 40 ? -0.032 -9.805 13.232 1.00 55.93 37 ALA C N 1
ATOM 1614 C CA . ALA C 1 40 ? 0.411 -10.321 11.910 1.00 57.29 37 ALA C CA 1
ATOM 1615 C C . ALA C 1 40 ? 1.416 -11.477 12.031 1.00 59.45 37 ALA C C 1
ATOM 1616 O O . ALA C 1 40 ? 1.438 -12.373 11.190 1.00 59.87 37 ALA C O 1
ATOM 1618 N N . ALA C 1 41 ? 2.191 -11.462 13.119 1.00 61.03 38 ALA C N 1
ATOM 1619 C CA . ALA C 1 41 ? 3.155 -12.524 13.471 1.00 63.67 38 ALA C CA 1
ATOM 1620 C C . ALA C 1 41 ? 2.591 -13.659 14.343 1.00 64.25 38 ALA C C 1
ATOM 1621 O O . ALA C 1 41 ? 3.357 -14.515 14.803 1.00 66.59 38 ALA C O 1
ATOM 1623 N N . GLY C 1 42 ? 1.271 -13.674 14.562 1.00 62.43 39 GLY C N 1
ATOM 1624 C CA . GLY C 1 42 ? 0.603 -14.719 15.353 1.00 63.64 39 GLY C CA 1
ATOM 1625 C C . GLY C 1 42 ? 0.813 -14.769 16.878 1.00 64.63 39 GLY C C 1
ATOM 1626 O O . GLY C 1 42 ? 0.587 -15.806 17.524 1.00 66.12 39 GLY C O 1
ATOM 1627 N N . GLU C 1 43 ? 1.248 -13.662 17.461 1.00 64.20 40 GLU C N 1
ATOM 1628 C CA . GLU C 1 43 ? 1.342 -13.544 18.919 1.00 64.65 40 GLU C CA 1
ATOM 1629 C C . GLU C 1 43 ? 0.160 -12.740 19.488 1.00 61.88 40 GLU C C 1
ATOM 1630 O O . GLU C 1 43 ? -0.541 -12.068 18.742 1.00 58.58 40 GLU C O 1
ATOM 1636 N N . LYS C 1 44 ? -0.047 -12.832 20.806 1.00 63.31 41 LYS C N 1
ATOM 1637 C CA . LYS C 1 44 ? -1.139 -12.094 21.515 1.00 62.35 41 LYS C CA 1
ATOM 1638 C C . LYS C 1 44 ? -0.676 -10.745 22.098 1.00 61.59 41 LYS C C 1
ATOM 1639 O O . LYS C 1 44 ? 0.502 -10.575 22.413 1.00 63.08 41 LYS C O 1
ATOM 1645 N N . VAL C 1 45 ? -1.617 -9.809 22.271 1.00 59.91 42 VAL C N 1
ATOM 1646 C CA . VAL C 1 45 ? -1.354 -8.490 22.886 1.00 58.61 42 VAL C CA 1
ATOM 1647 C C . VAL C 1 45 ? -2.200 -8.290 24.157 1.00 58.13 42 VAL C C 1
ATOM 1648 O O . VAL C 1 45 ? -3.352 -7.944 24.051 1.00 57.30 42 VAL C O 1
ATOM 1652 N N . GLN C 1 46 ? -1.635 -8.519 25.342 1.00 59.67 43 GLN C N 1
ATOM 1653 C CA . GLN C 1 46 ? -2.356 -8.384 26.615 1.00 60.07 43 GLN C CA 1
ATOM 1654 C C . GLN C 1 46 ? -2.233 -6.962 27.131 1.00 58.84 43 GLN C C 1
ATOM 1655 O O . GLN C 1 46 ? -1.148 -6.504 27.400 1.00 59.63 43 GLN C O 1
ATOM 1661 N N . LEU C 1 47 ? -3.351 -6.243 27.225 1.00 57.77 44 LEU C N 1
ATOM 1662 C CA . LEU C 1 47 ? -3.379 -4.932 27.877 1.00 56.89 44 LEU C CA 1
ATOM 1663 C C . LEU C 1 47 ? -4.117 -5.018 29.194 1.00 57.22 44 LEU C C 1
ATOM 1664 O O . LEU C 1 47 ? -5.328 -5.233 29.263 1.00 57.36 44 LEU C O 1
ATOM 1669 N N . ILE C 1 48 ? -3.347 -4.842 30.241 1.00 57.64 45 ILE C N 1
ATOM 1670 C CA . ILE C 1 48 ? -3.745 -5.198 31.561 1.00 59.03 45 ILE C CA 1
ATOM 1671 C C . ILE C 1 48 ? -4.998 -4.388 31.964 1.00 58.42 45 ILE C C 1
ATOM 1672 O O . ILE C 1 48 ? -5.069 -3.170 31.737 1.00 57.12 45 ILE C O 1
ATOM 1677 N N . GLY C 1 49 ? -5.995 -5.106 32.493 1.00 58.98 46 GLY C N 1
ATOM 1678 C CA . GLY C 1 49 ? -7.291 -4.540 32.888 1.00 58.89 46 GLY C CA 1
ATOM 1679 C C . GLY C 1 49 ? -8.244 -4.277 31.727 1.00 57.34 46 GLY C C 1
ATOM 1680 O O . GLY C 1 49 ? -9.473 -4.466 31.838 1.00 58.48 46 GLY C O 1
ATOM 1681 N N . PHE C 1 50 ? -7.665 -3.836 30.619 1.00 54.12 47 PHE C N 1
ATOM 1682 C CA . PHE C 1 50 ? -8.401 -3.495 29.423 1.00 51.35 47 PHE C CA 1
ATOM 1683 C C . PHE C 1 50 ? -8.825 -4.702 28.585 1.00 50.53 47 PHE C C 1
ATOM 1684 O O . PHE C 1 50 ? -10.005 -4.820 28.212 1.00 50.45 47 PHE C O 1
ATOM 1692 N N . GLY C 1 51 ? -7.854 -5.536 28.222 1.00 50.05 48 GLY C N 1
ATOM 1693 C CA . GLY C 1 51 ? -8.122 -6.792 27.546 1.00 50.71 48 GLY C CA 1
ATOM 1694 C C . GLY C 1 51 ? -7.004 -7.233 26.625 1.00 51.15 48 GLY C C 1
ATOM 1695 O O . GLY C 1 51 ? -5.907 -6.660 26.653 1.00 50.80 48 GLY C O 1
ATOM 1696 N N . THR C 1 52 ? -7.304 -8.234 25.792 1.00 51.25 49 THR C N 1
ATOM 1697 C CA . THR C 1 52 ? -6.296 -8.995 25.067 1.00 52.31 49 THR C CA 1
ATOM 1698 C C . THR C 1 52 ? -6.764 -9.223 23.648 1.00 52.65 49 THR C C 1
ATOM 1699 O O . THR C 1 52 ? -7.952 -9.496 23.416 1.00 53.05 49 THR C O 1
ATOM 1703 N N . PHE C 1 53 ? -5.826 -9.103 22.706 1.00 52.90 50 PHE C N 1
ATOM 1704 C CA . PHE C 1 53 ? -6.093 -9.336 21.301 1.00 53.34 50 PHE C CA 1
ATOM 1705 C C . PHE C 1 53 ? -5.408 -10.608 20.862 1.00 56.27 50 PHE C C 1
ATOM 1706 O O . PHE C 1 53 ? -4.474 -11.075 21.507 1.00 58.47 50 PHE C O 1
ATOM 1714 N N . GLU C 1 54 ? -5.872 -11.170 19.754 1.00 57.78 51 GLU C N 1
ATOM 1715 C CA . GLU C 1 54 ? -5.482 -12.504 19.369 1.00 60.74 51 GLU C CA 1
ATOM 1716 C C . GLU C 1 54 ? -6.064 -12.859 18.020 1.00 60.74 51 GLU C C 1
ATOM 1717 O O . GLU C 1 54 ? -7.183 -12.477 17.706 1.00 60.70 51 GLU C O 1
ATOM 1723 N N . VAL C 1 55 ? -5.297 -13.587 17.223 1.00 62.59 52 VAL C N 1
ATOM 1724 C CA . VAL C 1 55 ? -5.781 -14.127 15.947 1.00 63.13 52 VAL C CA 1
ATOM 1725 C C . VAL C 1 55 ? -6.294 -15.575 16.113 1.00 65.27 52 VAL C C 1
ATOM 1726 O O . VAL C 1 55 ? -5.705 -16.411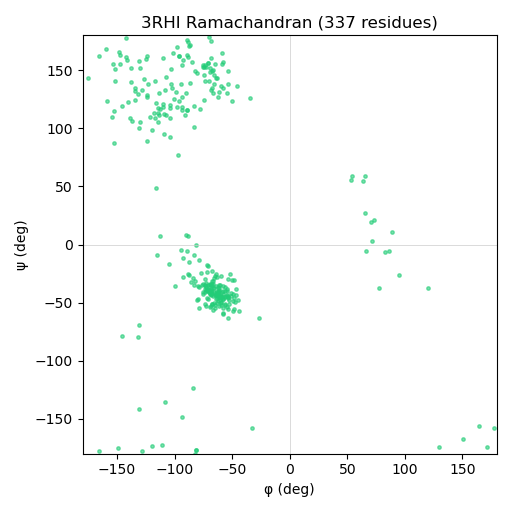 16.828 1.00 67.24 52 VAL C O 1
ATOM 1730 N N . ARG C 1 56 ? -7.418 -15.840 15.458 1.00 65.35 53 ARG C N 1
ATOM 1731 C CA . ARG C 1 56 ? -8.051 -17.149 15.452 1.00 67.10 53 ARG C CA 1
ATOM 1732 C C . ARG C 1 56 ? -7.733 -17.761 14.104 1.00 67.12 53 ARG C C 1
ATOM 1733 O O . ARG C 1 56 ? -8.121 -17.198 13.070 1.00 66.42 53 ARG C O 1
ATOM 1741 N N . GLU C 1 57 ? -7.018 -18.884 14.100 1.00 67.98 54 GLU C N 1
ATOM 1742 C CA . GLU C 1 57 ? -6.727 -19.592 12.847 1.00 67.88 54 GLU C CA 1
ATOM 1743 C C . GLU C 1 57 ? -7.630 -20.770 12.635 1.00 67.50 54 GLU C C 1
ATOM 1744 O O . GLU C 1 57 ? -7.734 -21.659 13.472 1.00 68.55 54 GLU C O 1
ATOM 1750 N N . ARG C 1 58 ? -8.276 -20.751 11.481 1.00 65.59 55 ARG C N 1
ATOM 1751 C CA . ARG C 1 58 ? -9.235 -21.752 11.090 1.00 64.65 55 ARG C CA 1
ATOM 1752 C C . ARG C 1 58 ? -8.791 -22.220 9.710 1.00 64.85 55 ARG C C 1
ATOM 1753 O O . ARG C 1 58 ? -8.470 -21.413 8.840 1.00 63.67 55 ARG C O 1
ATOM 1761 N N . ALA C 1 59 ? -8.747 -23.532 9.531 1.00 66.33 56 ALA C N 1
ATOM 1762 C CA . ALA C 1 59 ? -8.111 -24.158 8.375 1.00 66.96 56 ALA C CA 1
ATOM 1763 C C . ALA C 1 59 ? -9.018 -24.344 7.154 1.00 65.93 56 ALA C C 1
ATOM 1764 O O . ALA C 1 59 ? -10.262 -24.338 7.245 1.00 64.50 56 ALA C O 1
ATOM 1766 N N . ALA C 1 60 ? -8.361 -24.531 6.010 1.00 65.64 57 ALA C N 1
ATOM 1767 C CA . ALA C 1 60 ? -9.037 -24.850 4.781 1.00 64.52 57 ALA C CA 1
ATOM 1768 C C . ALA C 1 60 ? -9.672 -26.221 4.947 1.00 65.28 57 ALA C C 1
ATOM 1769 O O . ALA C 1 60 ? -9.154 -27.096 5.660 1.00 66.94 57 ALA C O 1
ATOM 1771 N N . ARG C 1 61 ? -10.821 -26.377 4.310 1.00 63.73 58 ARG C N 1
ATOM 1772 C CA . ARG C 1 61 ? -11.558 -27.623 4.345 1.00 65.00 58 ARG C CA 1
ATOM 1773 C C . ARG C 1 61 ? -12.626 -27.635 3.254 1.00 64.85 58 ARG C C 1
ATOM 1774 O O . ARG C 1 61 ? -12.760 -26.678 2.475 1.00 63.16 58 ARG C O 1
ATOM 1782 N N . THR C 1 62 ? -13.404 -28.702 3.217 1.00 66.34 59 THR C N 1
ATOM 1783 C CA . THR C 1 62 ? -14.426 -28.817 2.215 1.00 66.82 59 THR C CA 1
ATOM 1784 C C . THR C 1 62 ? -15.805 -28.856 2.872 1.00 66.74 59 THR C C 1
ATOM 1785 O O . THR C 1 62 ? -16.168 -29.832 3.543 1.00 68.21 59 THR C O 1
ATOM 1789 N N . GLY C 1 63 ? -16.558 -27.769 2.699 1.00 65.21 60 GLY C N 1
ATOM 1790 C CA . GLY C 1 63 ? -17.934 -27.701 3.178 1.00 64.60 60 GLY C CA 1
ATOM 1791 C C . GLY C 1 63 ? -18.914 -28.101 2.092 1.00 65.60 60 GLY C C 1
ATOM 1792 O O . GLY C 1 63 ? -18.603 -28.910 1.200 1.00 66.75 60 GLY C O 1
ATOM 1793 N N . ARG C 1 64 ? -20.098 -27.499 2.143 1.00 64.60 61 ARG C N 1
ATOM 1794 C CA . ARG C 1 64 ? -21.223 -27.967 1.351 1.00 65.35 61 ARG C CA 1
ATOM 1795 C C . ARG C 1 64 ? -22.188 -26.810 1.223 1.00 63.26 61 ARG C C 1
ATOM 1796 O O . ARG C 1 64 ? -22.622 -26.245 2.228 1.00 62.38 61 ARG C O 1
ATOM 1804 N N . ASN C 1 65 ? -22.503 -26.434 -0.009 1.00 62.98 62 ASN C N 1
ATOM 1805 C CA . ASN C 1 65 ? -23.409 -25.307 -0.273 1.00 61.62 62 ASN C CA 1
ATOM 1806 C C . ASN C 1 65 ? -24.797 -25.603 0.290 1.00 61.94 62 ASN C C 1
ATOM 1807 O O . ASN C 1 65 ? -25.373 -26.645 -0.009 1.00 63.06 62 ASN C O 1
ATOM 1812 N N . PRO C 1 66 ? -25.333 -24.682 1.109 1.00 60.65 63 PRO C N 1
ATOM 1813 C CA . PRO C 1 66 ? -26.595 -24.922 1.788 1.00 61.11 63 PRO C CA 1
ATOM 1814 C C . PRO C 1 66 ? -27.823 -24.885 0.859 1.00 62.16 63 PRO C C 1
ATOM 1815 O O . PRO C 1 66 ? -28.878 -25.406 1.229 1.00 63.36 63 PRO C O 1
ATOM 1819 N N . GLN C 1 67 ? -27.679 -24.297 -0.330 1.00 61.87 64 GLN C N 1
ATOM 1820 C CA . GLN C 1 67 ? -28.790 -24.161 -1.282 1.00 62.90 64 GLN C CA 1
ATOM 1821 C C . GLN C 1 67 ? -28.795 -25.201 -2.395 1.00 63.98 64 GLN C C 1
ATOM 1822 O O . GLN C 1 67 ? -29.868 -25.619 -2.854 1.00 65.13 64 GLN C O 1
ATOM 1828 N N . THR C 1 68 ? -27.602 -25.588 -2.853 1.00 63.68 65 THR C N 1
ATOM 1829 C CA . THR C 1 68 ? -27.483 -26.564 -3.938 1.00 65.27 65 THR C CA 1
ATOM 1830 C C . THR C 1 68 ? -27.054 -27.933 -3.454 1.00 66.03 65 THR C C 1
ATOM 1831 O O . THR C 1 68 ? -27.185 -28.892 -4.186 1.00 67.74 65 THR C O 1
ATOM 1835 N N . GLY C 1 69 ? -26.519 -28.015 -2.243 1.00 65.46 66 GLY C N 1
ATOM 1836 C CA . GLY C 1 69 ? -25.934 -29.255 -1.746 1.00 66.60 66 GLY C CA 1
ATOM 1837 C C . GLY C 1 69 ? -24.624 -29.613 -2.421 1.00 67.60 66 GLY C C 1
ATOM 1838 O O . GLY C 1 69 ? -24.049 -30.672 -2.143 1.00 69.78 66 GLY C O 1
ATOM 1839 N N . GLU C 1 70 ? -24.137 -28.753 -3.315 1.00 66.48 67 GLU C N 1
ATOM 1840 C CA . GLU C 1 70 ? -22.905 -29.056 -4.047 1.00 67.43 67 GLU C CA 1
ATOM 1841 C C . GLU C 1 70 ? -21.731 -28.877 -3.093 1.00 66.71 67 GLU C C 1
ATOM 1842 O O . GLU C 1 70 ? -21.764 -28.013 -2.211 1.00 65.22 67 GLU C O 1
ATOM 1848 N N . GLU C 1 71 ? -20.712 -29.702 -3.267 1.00 68.26 68 GLU C N 1
ATOM 1849 C CA . GLU C 1 71 ? -19.484 -29.665 -2.472 1.00 68.79 68 GLU C CA 1
ATOM 1850 C C . GLU C 1 71 ? -18.663 -28.393 -2.750 1.00 67.82 68 GLU C C 1
ATOM 1851 O O . GLU C 1 71 ? -18.410 -28.043 -3.905 1.00 68.27 68 GLU C O 1
ATOM 1857 N N . MET C 1 72 ? -18.219 -27.737 -1.679 1.00 66.80 69 MET C N 1
ATOM 1858 C CA . MET C 1 72 ? -17.787 -26.351 -1.712 1.00 65.12 69 MET C CA 1
ATOM 1859 C C . MET C 1 72 ? -16.557 -26.166 -0.822 1.00 64.46 69 MET C C 1
ATOM 1860 O O . MET C 1 72 ? -16.583 -26.461 0.378 1.00 63.79 69 MET C O 1
ATOM 1865 N N . GLN C 1 73 ? -15.485 -25.667 -1.425 1.00 64.44 70 GLN C N 1
ATOM 1866 C CA . GLN C 1 73 ? -14.264 -25.318 -0.712 1.00 64.30 70 GLN C CA 1
ATOM 1867 C C . GLN C 1 73 ? -14.471 -24.111 0.246 1.00 61.12 70 GLN C C 1
ATOM 1868 O O . GLN C 1 73 ? -15.126 -23.119 -0.100 1.00 58.75 70 GLN C O 1
ATOM 1874 N N . ILE C 1 74 ? -13.961 -24.240 1.467 1.00 60.17 71 ILE C N 1
ATOM 1875 C CA . ILE C 1 74 ? -14.041 -23.192 2.445 1.00 58.20 71 ILE C CA 1
ATOM 1876 C C . ILE C 1 74 ? -12.640 -22.688 2.763 1.00 59.42 71 ILE C C 1
ATOM 1877 O O . ILE C 1 74 ? -11.817 -23.405 3.339 1.00 61.30 71 ILE C O 1
ATOM 1882 N N . ALA C 1 75 ? -12.344 -21.454 2.390 1.00 58.86 72 ALA C N 1
ATOM 1883 C CA . ALA C 1 75 ? -10.975 -20.968 2.538 1.00 59.06 72 ALA C CA 1
ATOM 1884 C C . ALA C 1 75 ? -10.549 -20.880 4.026 1.00 58.76 72 ALA C C 1
ATOM 1885 O O . ALA C 1 75 ? -11.408 -20.765 4.932 1.00 57.71 72 ALA C O 1
ATOM 1887 N N . ALA C 1 76 ? -9.232 -20.955 4.259 1.00 59.40 73 ALA C N 1
ATOM 1888 C CA . ALA C 1 76 ? -8.611 -20.684 5.563 1.00 58.12 73 ALA C CA 1
ATOM 1889 C C . ALA C 1 76 ? -8.777 -19.226 5.902 1.00 56.05 73 ALA C C 1
ATOM 1890 O O . ALA C 1 76 ? -8.795 -18.389 5.027 1.00 54.71 73 ALA C O 1
ATOM 1892 N N . SER C 1 77 ? -8.849 -18.903 7.185 1.00 56.03 74 SER C N 1
ATOM 1893 C CA . SER C 1 77 ? -9.073 -17.525 7.545 1.00 55.40 74 SER C CA 1
ATOM 1894 C C . SER C 1 77 ? -8.288 -17.186 8.746 1.00 56.33 74 SER C C 1
ATOM 1895 O O . SER C 1 77 ? -7.851 -18.048 9.482 1.00 58.50 74 SER C O 1
ATOM 1898 N N . LYS C 1 78 ? -8.102 -15.902 8.960 1.00 57.12 75 LYS C N 1
ATOM 1899 C CA . LYS C 1 78 ? -7.477 -15.467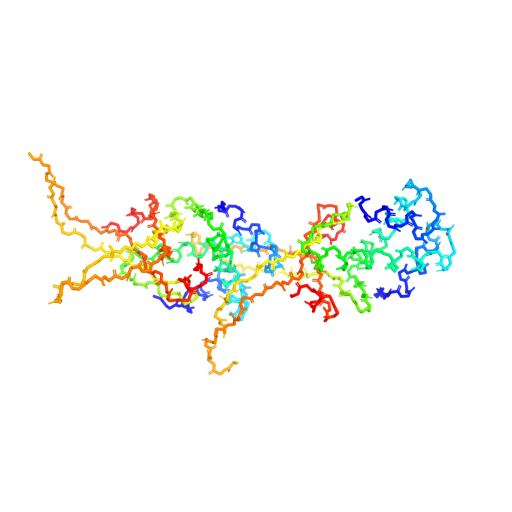 10.185 1.00 57.51 75 LYS C CA 1
ATOM 1900 C C . LYS C 1 78 ? -8.341 -14.369 10.796 1.00 55.85 75 LYS C C 1
ATOM 1901 O O . LYS C 1 78 ? -8.392 -13.268 10.302 1.00 55.36 75 LYS C O 1
ATOM 1907 N N . VAL C 1 79 ? -9.062 -14.725 11.851 1.00 56.01 76 VAL C N 1
ATOM 1908 C CA . VAL C 1 79 ? -9.923 -13.803 12.581 1.00 55.64 76 VAL C CA 1
ATOM 1909 C C . VAL C 1 79 ? -9.207 -13.107 13.757 1.00 55.35 76 VAL C C 1
ATOM 1910 O O . VAL C 1 79 ? -8.869 -13.756 14.765 1.00 55.99 76 VAL C O 1
ATOM 1914 N N . PRO C 1 80 ? -8.984 -11.783 13.639 1.00 54.58 77 PRO C N 1
ATOM 1915 C CA . PRO C 1 80 ? -8.513 -11.065 14.824 1.00 54.69 77 PRO C CA 1
ATOM 1916 C C . PRO C 1 80 ? -9.650 -10.855 15.849 1.00 54.59 77 PRO C C 1
ATOM 1917 O O . PRO C 1 80 ? -10.716 -10.309 15.511 1.00 54.05 77 PRO C O 1
ATOM 1921 N N . ALA C 1 81 ? -9.432 -11.319 17.085 1.00 55.39 78 ALA C N 1
ATOM 1922 C CA . ALA C 1 81 ? -10.457 -11.299 18.126 1.00 54.98 78 ALA C CA 1
ATOM 1923 C C . ALA C 1 81 ? -9.999 -10.567 19.378 1.00 55.48 78 ALA C C 1
ATOM 1924 O O . ALA C 1 81 ? -8.790 -10.392 19.593 1.00 56.29 78 ALA C O 1
ATOM 1926 N N . PHE C 1 82 ? -10.964 -10.176 20.219 1.00 55.03 79 PHE C N 1
ATOM 1927 C CA . PHE C 1 82 ? -10.672 -9.440 21.419 1.00 54.39 79 PHE C CA 1
ATOM 1928 C C . PHE C 1 82 ? -11.439 -10.020 22.607 1.00 55.73 79 PHE C C 1
ATOM 1929 O O . PHE C 1 82 ? -12.632 -10.329 22.489 1.00 56.20 79 PHE C O 1
ATOM 1937 N N . LYS C 1 83 ? -10.746 -10.187 23.736 1.00 55.27 80 LYS C N 1
ATOM 1938 C CA . LYS C 1 83 ? -11.367 -10.621 24.952 1.00 56.24 80 LYS C CA 1
ATOM 1939 C C . LYS C 1 83 ? -11.205 -9.525 25.991 1.00 55.46 80 LYS C C 1
ATOM 1940 O O . LYS C 1 83 ? -10.104 -9.248 26.420 1.00 55.15 80 LYS C O 1
ATOM 1946 N N . ALA C 1 84 ? -12.320 -8.912 26.386 1.00 54.87 81 ALA C N 1
ATOM 1947 C CA . ALA C 1 84 ? -12.329 -7.769 27.275 1.00 53.95 81 ALA C CA 1
ATOM 1948 C C . ALA C 1 84 ? -11.793 -8.074 28.672 1.00 55.12 81 ALA C C 1
ATOM 1949 O O . ALA C 1 84 ? -12.040 -9.148 29.223 1.00 55.92 81 ALA C O 1
ATOM 1951 N N . GLY C 1 85 ? -11.086 -7.105 29.254 1.00 54.12 82 GLY C N 1
ATOM 1952 C CA . GLY C 1 85 ? -10.570 -7.248 30.621 1.00 54.68 82 GLY C CA 1
ATOM 1953 C C . GLY C 1 85 ? -11.576 -6.814 31.667 1.00 55.58 82 GLY C C 1
ATOM 1954 O O . GLY C 1 85 ? -12.608 -6.242 31.356 1.00 54.91 82 GLY C O 1
ATOM 1955 N N . LYS C 1 86 ? -11.250 -7.072 32.928 1.00 57.75 83 LYS C N 1
ATOM 1956 C CA . LYS C 1 86 ? -12.138 -6.775 34.048 1.00 58.96 83 LYS C CA 1
ATOM 1957 C C . LYS C 1 86 ? -12.435 -5.288 34.238 1.00 57.81 83 LYS C C 1
ATOM 1958 O O . LYS C 1 86 ? -13.601 -4.913 34.470 1.00 58.89 83 LYS C O 1
ATOM 1964 N N . GLU C 1 87 ? -11.417 -4.441 34.123 1.00 55.83 84 GLU C N 1
ATOM 1965 C CA . GLU C 1 87 ? -11.624 -2.993 34.296 1.00 54.88 84 GLU C CA 1
ATOM 1966 C C . GLU C 1 87 ? -12.661 -2.532 33.283 1.00 52.67 84 GLU C C 1
ATOM 1967 O O . GLU C 1 87 ? -13.598 -1.805 33.594 1.00 52.23 84 GLU C O 1
ATOM 1973 N N . LEU C 1 88 ? -12.482 -3.009 32.070 1.00 50.40 85 LEU C N 1
ATOM 1974 C CA . LEU C 1 88 ? -13.246 -2.530 30.990 1.00 49.25 85 LEU C CA 1
ATOM 1975 C C . LEU C 1 88 ? -14.684 -3.096 31.096 1.00 50.94 85 LEU C C 1
ATOM 1976 O O . LEU C 1 88 ? -15.699 -2.408 30.797 1.00 50.50 85 LEU C O 1
ATOM 1981 N N . LYS C 1 89 ? -14.796 -4.321 31.589 1.00 52.06 86 LYS C N 1
ATOM 1982 C CA . LYS C 1 89 ? -16.114 -4.934 31.590 1.00 53.93 86 LYS C CA 1
ATOM 1983 C C . LYS C 1 89 ? -17.014 -4.218 32.550 1.00 55.88 86 LYS C C 1
ATOM 1984 O O . LYS C 1 89 ? -18.223 -4.075 32.317 1.00 56.45 86 LYS C O 1
ATOM 1990 N N . GLU C 1 90 ? -16.398 -3.709 33.601 1.00 56.93 87 GLU C N 1
ATOM 1991 C CA . GLU C 1 90 ? -17.134 -3.121 34.690 1.00 59.34 87 GLU C CA 1
ATOM 1992 C C . GLU C 1 90 ? -17.451 -1.655 34.438 1.00 58.15 87 GLU C C 1
ATOM 1993 O O . GLU C 1 90 ? -18.481 -1.162 34.855 1.00 59.64 87 GLU C O 1
ATOM 1999 N N . ALA C 1 91 ? -16.565 -0.966 33.725 1.00 55.99 88 ALA C N 1
ATOM 2000 C CA . ALA C 1 91 ? -16.843 0.391 33.252 1.00 54.95 88 ALA C CA 1
ATOM 2001 C C . ALA C 1 91 ? -18.090 0.411 32.345 1.00 54.91 88 ALA C C 1
ATOM 2002 O O . ALA C 1 91 ? -18.793 1.412 32.298 1.00 55.43 88 ALA C O 1
ATOM 2004 N N . VAL C 1 92 ? -18.365 -0.719 31.681 1.00 53.94 89 VAL C N 1
ATOM 2005 C CA . VAL C 1 92 ? -19.360 -0.845 30.610 1.00 53.27 89 VAL C CA 1
ATOM 2006 C C . VAL C 1 92 ? -20.757 -1.283 31.048 1.00 55.88 89 VAL C C 1
ATOM 2007 O O . VAL C 1 92 ? -21.738 -0.960 30.386 1.00 57.74 89 VAL C O 1
ATOM 2011 N N . LYS C 1 93 ? -20.839 -2.032 32.141 1.00 57.47 90 LYS C N 1
ATOM 2012 C CA . LYS C 1 93 ? -22.072 -2.560 32.728 1.00 59.94 90 LYS C CA 1
ATOM 2013 C C . LYS C 1 93 ? -23.257 -1.569 32.817 1.00 62.27 90 LYS C C 1
ATOM 2014 O O . LYS C 1 93 ? -24.459 -1.902 32.752 1.00 63.71 90 LYS C O 1
ATOM 2021 N N . MET D 1 4 ? 3.077 -9.794 23.441 1.00 68.23 1 MET D N 1
ATOM 2022 C CA . MET D 1 4 ? 3.339 -8.343 23.662 1.00 66.66 1 MET D CA 1
ATOM 2023 C C . MET D 1 4 ? 2.575 -7.761 24.860 1.00 65.42 1 MET D C 1
ATOM 2024 O O . MET D 1 4 ? 1.347 -7.829 24.925 1.00 64.04 1 MET D O 1
ATOM 2029 N N . ASN D 1 5 ? 3.333 -7.160 25.779 1.00 65.80 2 ASN D N 1
ATOM 2030 C CA . ASN D 1 5 ? 2.821 -6.613 27.027 1.00 64.73 2 ASN D CA 1
ATOM 2031 C C . ASN D 1 5 ? 2.358 -5.210 26.850 1.00 60.97 2 ASN D C 1
ATOM 2032 O O . ASN D 1 5 ? 2.663 -4.606 25.842 1.00 59.97 2 ASN D O 1
ATOM 2037 N N . LYS D 1 6 ? 1.698 -4.654 27.856 1.00 59.70 3 LYS D N 1
ATOM 2038 C CA . LYS D 1 6 ? 1.410 -3.208 27.842 1.00 57.34 3 LYS D CA 1
ATOM 2039 C C . LYS D 1 6 ? 2.685 -2.327 27.949 1.00 57.41 3 LYS D C 1
ATOM 2040 O O . LYS D 1 6 ? 2.814 -1.334 27.213 1.00 55.65 3 LYS D O 1
ATOM 2046 N N . THR D 1 7 ? 3.605 -2.679 28.853 1.00 58.67 4 THR D N 1
ATOM 2047 C CA . THR D 1 7 ? 4.879 -1.971 28.942 1.00 59.56 4 THR D CA 1
ATOM 2048 C C . THR D 1 7 ? 5.755 -2.218 27.699 1.00 59.47 4 THR D C 1
ATOM 2049 O O . THR D 1 7 ? 6.444 -1.315 27.226 1.00 59.21 4 THR D O 1
ATOM 2053 N N . GLU D 1 8 ? 5.688 -3.418 27.139 1.00 59.45 5 GLU D N 1
ATOM 2054 C CA . GLU D 1 8 ? 6.317 -3.666 25.839 1.00 59.83 5 GLU D CA 1
ATOM 2055 C C . GLU D 1 8 ? 5.727 -2.819 24.680 1.00 56.75 5 GLU D C 1
ATOM 2056 O O . GLU D 1 8 ? 6.460 -2.309 23.805 1.00 56.28 5 GLU D O 1
ATOM 2062 N N . LEU D 1 9 ? 4.403 -2.663 24.673 1.00 54.38 6 LEU D N 1
ATOM 2063 C CA . LEU D 1 9 ? 3.759 -1.792 23.699 1.00 51.34 6 LEU D CA 1
ATOM 2064 C C . LEU D 1 9 ? 4.269 -0.344 23.853 1.00 50.95 6 LEU D C 1
ATOM 2065 O O . LEU D 1 9 ? 4.623 0.308 22.848 1.00 50.93 6 LEU D O 1
ATOM 2070 N N . ILE D 1 10 ? 4.362 0.143 25.099 1.00 50.65 7 ILE D N 1
ATOM 2071 C CA . ILE D 1 10 ? 4.970 1.463 25.367 1.00 50.26 7 ILE D CA 1
ATOM 2072 C C . ILE D 1 10 ? 6.431 1.620 24.835 1.00 52.19 7 ILE D C 1
ATOM 2073 O O . ILE D 1 10 ? 6.746 2.573 24.109 1.00 52.66 7 ILE D O 1
ATOM 2078 N N . LYS D 1 11 ? 7.308 0.685 25.180 1.00 54.26 8 LYS D N 1
ATOM 2079 C CA . LYS D 1 11 ? 8.664 0.633 24.594 1.00 56.75 8 LYS D CA 1
ATOM 2080 C C . LYS D 1 11 ? 8.690 0.633 23.062 1.00 55.62 8 LYS D C 1
ATOM 2081 O O . LYS D 1 11 ? 9.381 1.439 22.462 1.00 56.35 8 LYS D O 1
ATOM 2087 N N . ASN D 1 12 ? 7.935 -0.256 22.438 1.00 54.78 9 ASN D N 1
ATOM 2088 C CA . ASN D 1 12 ? 7.899 -0.300 20.984 1.00 55.87 9 ASN D CA 1
ATOM 2089 C C . ASN D 1 12 ? 7.399 0.987 20.334 1.00 53.98 9 ASN D C 1
ATOM 2090 O O . ASN D 1 12 ? 7.892 1.395 19.284 1.00 55.67 9 ASN D O 1
ATOM 2095 N N . VAL D 1 13 ? 6.457 1.649 20.976 1.00 51.65 10 VAL D N 1
ATOM 2096 C CA . VAL D 1 13 ? 5.928 2.903 20.457 1.00 50.11 10 VAL D CA 1
ATOM 2097 C C . VAL D 1 13 ? 6.985 4.021 20.531 1.00 51.37 10 VAL D C 1
ATOM 2098 O O . VAL D 1 13 ? 7.138 4.824 19.594 1.00 52.05 10 VAL D O 1
ATOM 2102 N N . ALA D 1 14 ? 7.713 4.086 21.645 1.00 52.00 11 ALA D N 1
ATOM 2103 C CA . ALA D 1 14 ? 8.746 5.125 21.805 1.00 53.33 11 ALA D CA 1
ATOM 2104 C C . ALA D 1 14 ? 9.894 4.864 20.844 1.00 54.60 11 ALA D C 1
ATOM 2105 O O . ALA D 1 14 ? 10.429 5.777 20.241 1.00 55.17 11 ALA D O 1
ATOM 2107 N N . GLN D 1 15 ? 10.251 3.601 20.703 1.00 55.18 12 GLN D N 1
ATOM 2108 C CA . GLN D 1 15 ? 11.216 3.205 19.712 1.00 58.61 12 GLN D CA 1
ATOM 2109 C C . GLN D 1 15 ? 10.803 3.682 18.318 1.00 58.28 12 GLN D C 1
ATOM 2110 O O . GLN D 1 15 ? 11.529 4.375 17.655 1.00 60.31 12 GLN D O 1
ATOM 2116 N N . ASN D 1 16 ? 9.599 3.348 17.895 1.00 57.59 13 ASN D N 1
ATOM 2117 C CA . ASN D 1 16 ? 9.217 3.574 16.505 1.00 57.67 13 ASN D CA 1
ATOM 2118 C C . ASN D 1 16 ? 8.746 4.979 16.218 1.00 56.93 13 ASN D C 1
ATOM 2119 O O . ASN D 1 16 ? 8.985 5.491 15.110 1.00 57.90 13 ASN D O 1
ATOM 2124 N N . ALA D 1 17 ? 8.059 5.588 17.185 1.00 54.55 14 ALA D N 1
ATOM 2125 C CA . ALA D 1 17 ? 7.635 6.976 16.993 1.00 55.26 14 ALA D CA 1
ATOM 2126 C C . ALA D 1 17 ? 8.815 7.928 17.239 1.00 57.01 14 ALA D C 1
ATOM 2127 O O . ALA D 1 17 ? 8.735 9.095 16.926 1.00 57.01 14 ALA D O 1
ATOM 2129 N N . GLU D 1 18 ? 9.882 7.382 17.829 1.00 58.50 15 GLU D N 1
ATOM 2130 C CA . GLU D 1 18 ? 11.101 8.080 18.208 1.00 60.61 15 GLU D CA 1
ATOM 2131 C C . GLU D 1 18 ? 10.803 9.114 19.255 1.00 60.20 15 GLU D C 1
ATOM 2132 O O . GLU D 1 18 ? 11.124 10.282 19.077 1.00 61.95 15 GLU D O 1
ATOM 2138 N N . ILE D 1 19 ? 10.172 8.667 20.343 1.00 58.49 16 ILE D N 1
ATOM 2139 C CA . ILE D 1 19 ? 9.765 9.544 21.471 1.00 57.68 16 ILE D CA 1
ATOM 2140 C C . ILE D 1 19 ? 10.211 9.081 22.877 1.00 58.30 16 ILE D C 1
ATOM 2141 O O . ILE D 1 19 ? 10.925 8.100 23.028 1.00 58.79 16 ILE D O 1
ATOM 2146 N N . SER D 1 20 ? 9.831 9.813 23.910 1.00 59.30 17 SER D N 1
ATOM 2147 C CA . SER D 1 20 ? 10.283 9.433 25.230 1.00 61.68 17 SER D CA 1
ATOM 2148 C C . SER D 1 20 ? 9.370 8.394 25.827 1.00 60.98 17 SER D C 1
ATOM 2149 O O . SER D 1 20 ? 8.212 8.253 25.426 1.00 59.66 17 SER D O 1
ATOM 2152 N N . GLN D 1 21 ? 9.911 7.640 26.768 1.00 63.35 18 GLN D N 1
ATOM 2153 C CA . GLN D 1 21 ? 9.122 6.708 27.558 1.00 63.56 18 GLN D CA 1
ATOM 2154 C C . GLN D 1 21 ? 7.835 7.310 28.110 1.00 61.90 18 GLN D C 1
ATOM 2155 O O . GLN D 1 21 ? 6.783 6.715 27.976 1.00 59.40 18 GLN D O 1
ATOM 2161 N N . LYS D 1 22 ? 7.933 8.484 28.740 1.00 63.52 19 LYS D N 1
ATOM 2162 C CA . LYS D 1 22 ? 6.751 9.160 29.304 1.00 63.55 19 LYS D CA 1
ATOM 2163 C C . LYS D 1 22 ? 5.663 9.505 28.269 1.00 60.43 19 LYS D C 1
ATOM 2164 O O . LYS D 1 22 ? 4.480 9.307 28.536 1.00 59.63 19 LYS D O 1
ATOM 2170 N N . GLU D 1 23 ? 6.080 10.033 27.120 1.00 59.35 20 GLU D N 1
ATOM 2171 C CA . GLU D 1 23 ? 5.191 10.346 25.998 1.00 57.58 20 GLU D CA 1
ATOM 2172 C C . GLU D 1 23 ? 4.432 9.114 25.526 1.00 54.32 20 GLU D C 1
ATOM 2173 O O . GLU D 1 23 ? 3.199 9.093 25.550 1.00 53.16 20 GLU D O 1
ATOM 2179 N N . ALA D 1 24 ? 5.165 8.087 25.125 1.00 52.82 21 ALA D N 1
ATOM 2180 C CA . ALA D 1 24 ? 4.543 6.825 24.786 1.00 50.83 21 ALA D CA 1
ATOM 2181 C C . ALA D 1 24 ? 3.584 6.363 25.883 1.00 50.04 21 ALA D C 1
ATOM 2182 O O . ALA D 1 24 ? 2.578 5.707 25.581 1.00 47.68 21 ALA D O 1
ATOM 2184 N N . THR D 1 25 ? 3.875 6.712 27.142 1.00 50.89 22 THR D N 1
ATOM 2185 C CA . THR D 1 25 ? 3.039 6.227 28.245 1.00 50.90 22 THR D CA 1
ATOM 2186 C C . THR D 1 25 ? 1.744 6.966 28.224 1.00 49.73 22 THR D C 1
ATOM 2187 O O . THR D 1 25 ? 0.675 6.365 28.236 1.00 48.20 22 THR D O 1
ATOM 2191 N N . VAL D 1 26 ? 1.843 8.281 28.180 1.00 50.61 23 VAL D N 1
ATOM 2192 C CA . VAL D 1 26 ? 0.658 9.106 28.088 1.00 50.78 23 VAL D CA 1
ATOM 2193 C C . VAL D 1 26 ? -0.234 8.716 26.884 1.00 49.62 23 VAL D C 1
ATOM 2194 O O . VAL D 1 26 ? -1.448 8.653 27.022 1.00 49.74 23 VAL D O 1
ATOM 2198 N N . VAL D 1 27 ? 0.378 8.404 25.738 1.00 49.62 24 VAL D N 1
ATOM 2199 C CA . VAL D 1 27 ? -0.335 8.184 24.490 1.00 48.23 24 VAL D CA 1
ATOM 2200 C C . VAL D 1 27 ? -1.108 6.898 24.540 1.00 47.31 24 VAL D C 1
ATOM 2201 O O . VAL D 1 27 ? -2.257 6.853 24.163 1.00 46.68 24 VAL D O 1
ATOM 2205 N N . VAL D 1 28 ? -0.444 5.847 24.995 1.00 48.11 25 VAL D N 1
ATOM 2206 C CA . VAL D 1 28 ? -1.057 4.550 25.141 1.00 47.90 25 VAL D CA 1
ATOM 2207 C C . VAL D 1 28 ? -2.214 4.627 26.149 1.00 49.90 25 VAL D C 1
ATOM 2208 O O . VAL D 1 28 ? -3.289 4.056 25.921 1.00 50.14 25 VAL D O 1
ATOM 2212 N N . GLN D 1 29 ? -2.003 5.356 27.234 1.00 52.19 26 GLN D N 1
ATOM 2213 C CA . GLN D 1 29 ? -2.999 5.432 28.277 1.00 54.11 26 GLN D CA 1
ATOM 2214 C C . GLN D 1 29 ? -4.214 6.172 27.776 1.00 53.77 26 GLN D C 1
ATOM 2215 O O . GLN D 1 29 ? -5.322 5.675 27.913 1.00 53.76 26 GLN D O 1
ATOM 2221 N N . THR D 1 30 ? -4.015 7.359 27.206 1.00 54.14 27 THR D N 1
ATOM 2222 C CA . THR D 1 30 ? -5.109 8.065 26.568 1.00 54.59 27 THR D CA 1
ATOM 2223 C C . THR D 1 30 ? -5.895 7.055 25.722 1.00 53.49 27 THR D C 1
ATOM 2224 O O . THR D 1 30 ? -7.072 6.856 25.958 1.00 54.10 27 THR D O 1
ATOM 2228 N N . VAL D 1 31 ? -5.222 6.384 24.793 1.00 52.39 28 VAL D N 1
ATOM 2229 C CA . VAL D 1 31 ? -5.864 5.410 23.919 1.00 51.86 28 VAL D CA 1
ATOM 2230 C C . VAL D 1 31 ? -6.796 4.487 24.710 1.00 52.90 28 VAL D C 1
ATOM 2231 O O . VAL D 1 31 ? -7.975 4.268 24.329 1.00 53.75 28 VAL D O 1
ATOM 2235 N N . VAL D 1 32 ? -6.283 3.971 25.825 1.00 52.78 29 VAL D N 1
ATOM 2236 C CA . VAL D 1 32 ? -7.017 3.035 26.633 1.00 52.60 29 VAL D CA 1
ATOM 2237 C C . VAL D 1 32 ? -8.147 3.724 27.387 1.00 53.04 29 VAL D C 1
ATOM 2238 O O . VAL D 1 32 ? -9.200 3.141 27.575 1.00 52.94 29 VAL D O 1
ATOM 2242 N N . GLU D 1 33 ? -7.935 4.958 27.819 1.00 53.88 30 GLU D N 1
ATOM 2243 C CA . GLU D 1 33 ? -8.929 5.640 28.647 1.00 55.68 30 GLU D CA 1
ATOM 2244 C C . GLU D 1 33 ? -10.107 6.101 27.806 1.00 55.21 30 GLU D C 1
ATOM 2245 O O . GLU D 1 33 ? -11.265 6.023 28.239 1.00 56.15 30 GLU D O 1
ATOM 2251 N N . SER D 1 34 ? -9.779 6.637 26.629 1.00 53.65 31 SER D N 1
ATOM 2252 C CA . SER D 1 34 ? -10.754 7.102 25.633 1.00 53.54 31 SER D CA 1
ATOM 2253 C C . SER D 1 34 ? -11.776 6.043 25.263 1.00 51.89 31 SER D C 1
ATOM 2254 O O . SER D 1 34 ? -12.977 6.254 25.351 1.00 53.45 31 SER D O 1
ATOM 2257 N N . ILE D 1 35 ? -11.262 4.907 24.831 1.00 49.18 32 ILE D N 1
ATOM 2258 C CA . ILE D 1 35 ? -12.066 3.800 24.452 1.00 47.66 32 ILE D CA 1
ATOM 2259 C C . ILE D 1 35 ? -12.932 3.402 25.630 1.00 48.24 32 ILE D C 1
ATOM 2260 O O . ILE D 1 35 ? -14.144 3.209 25.486 1.00 48.09 32 ILE D O 1
ATOM 2265 N N . THR D 1 36 ? -12.314 3.306 26.799 1.00 47.82 33 THR D N 1
ATOM 2266 C CA . THR D 1 36 ? -13.050 2.924 27.973 1.00 48.99 33 THR D CA 1
ATOM 2267 C C . THR D 1 36 ? -14.185 3.915 28.256 1.00 49.74 33 THR D C 1
ATOM 2268 O O . THR D 1 36 ? -15.326 3.493 28.477 1.00 50.15 33 THR D O 1
ATOM 2272 N N . ASN D 1 37 ? -13.892 5.219 28.192 1.00 49.91 34 ASN D N 1
ATOM 2273 C CA . ASN D 1 37 ? -14.865 6.265 28.595 1.00 50.85 34 ASN D CA 1
ATOM 2274 C C . ASN D 1 37 ? -16.030 6.341 27.645 1.00 50.88 34 ASN D C 1
ATOM 2275 O O . ASN D 1 37 ? -17.165 6.553 28.039 1.00 52.93 34 ASN D O 1
ATOM 2280 N N . THR D 1 38 ? -15.729 6.128 26.384 1.00 49.40 35 THR D N 1
ATOM 2281 C CA . THR D 1 38 ? -16.706 6.176 25.336 1.00 50.18 35 THR D CA 1
ATOM 2282 C C . THR D 1 38 ? -17.669 4.977 25.418 1.00 50.17 35 THR D C 1
ATOM 2283 O O . THR D 1 38 ? -18.903 5.107 25.225 1.00 51.20 35 THR D O 1
ATOM 2287 N N . LEU D 1 39 ? -17.104 3.826 25.744 1.00 48.77 36 LEU D N 1
ATOM 2288 C CA . LEU D 1 39 ? -17.888 2.635 25.965 1.00 49.86 36 LEU D CA 1
ATOM 2289 C C . LEU D 1 39 ? -18.709 2.728 27.241 1.00 51.83 36 LEU D C 1
ATOM 2290 O O . LEU D 1 39 ? -19.872 2.326 27.257 1.00 53.87 36 LEU D O 1
ATOM 2295 N N . ALA D 1 40 ? -18.133 3.296 28.294 1.00 52.13 37 ALA D N 1
ATOM 2296 C CA . ALA D 1 40 ? -18.865 3.529 29.537 1.00 53.43 37 ALA D CA 1
ATOM 2297 C C . ALA D 1 40 ? -20.096 4.410 29.291 1.00 55.73 37 ALA D C 1
ATOM 2298 O O . ALA D 1 40 ? -21.167 4.222 29.911 1.00 57.75 37 ALA D O 1
ATOM 2300 N N . ALA D 1 41 ? -19.947 5.358 28.372 1.00 55.41 38 ALA D N 1
ATOM 2301 C CA . ALA D 1 41 ? -21.062 6.190 27.950 1.00 57.81 38 ALA D CA 1
ATOM 2302 C C . ALA D 1 41 ? -21.966 5.485 26.902 1.00 58.06 38 ALA D C 1
ATOM 2303 O O . ALA D 1 41 ? -22.924 6.062 26.428 1.00 59.18 38 ALA D O 1
ATOM 2305 N N . GLY D 1 42 ? -21.636 4.252 26.520 1.00 56.91 39 GLY D N 1
ATOM 2306 C CA . GLY D 1 42 ? -22.422 3.531 25.520 1.00 58.49 39 GLY D CA 1
ATOM 2307 C C . GLY D 1 42 ? -22.290 3.990 24.077 1.00 59.82 39 GLY D C 1
ATOM 2308 O O . GLY D 1 42 ? -23.159 3.727 23.272 1.00 61.52 39 GLY D O 1
ATOM 2309 N N . GLU D 1 43 ? -21.218 4.682 23.732 1.00 60.08 40 GLU D N 1
ATOM 2310 C CA . GLU D 1 43 ? -21.007 5.063 22.338 1.00 62.28 40 GLU D CA 1
ATOM 2311 C C . GLU D 1 43 ? -20.080 4.057 21.601 1.00 60.26 40 GLU D C 1
ATOM 2312 O O . GLU D 1 43 ? -19.400 3.257 22.229 1.00 57.06 40 GLU D O 1
ATOM 2318 N N . LYS D 1 44 ? -20.105 4.089 20.267 1.00 62.31 41 LYS D N 1
ATOM 2319 C CA . LYS D 1 44 ? -19.143 3.365 19.416 1.00 62.70 41 LYS D CA 1
ATOM 2320 C C . LYS D 1 44 ? -17.808 4.122 19.291 1.00 61.99 41 LYS D C 1
ATOM 2321 O O . LYS D 1 44 ? -17.787 5.353 19.329 1.00 61.64 41 LYS D O 1
ATOM 2327 N N . VAL D 1 45 ? -16.706 3.379 19.165 1.00 61.50 42 VAL D N 1
ATOM 2328 C CA . VAL D 1 45 ? -15.378 3.992 18.941 1.00 62.74 42 VAL D CA 1
ATOM 2329 C C . VAL D 1 45 ? -14.746 3.434 17.680 1.00 64.25 42 VAL D C 1
ATOM 2330 O O . VAL D 1 45 ? -14.043 2.432 17.732 1.00 62.95 42 VAL D O 1
ATOM 2334 N N . GLN D 1 46 ? -15.038 4.098 16.563 1.00 68.58 43 GLN D N 1
ATOM 2335 C CA . GLN D 1 46 ? -14.620 3.703 15.204 1.00 71.70 43 GLN D CA 1
ATOM 2336 C C . GLN D 1 46 ? -13.209 4.192 14.961 1.00 71.82 43 GLN D C 1
ATOM 2337 O O . GLN D 1 46 ? -12.929 5.405 14.976 1.00 73.09 43 GLN D O 1
ATOM 2343 N N . LEU D 1 47 ? -12.331 3.237 14.715 1.00 71.26 44 LEU D N 1
ATOM 2344 C CA . LEU D 1 47 ? -10.921 3.522 14.545 1.00 70.93 44 LEU D CA 1
ATOM 2345 C C . LEU D 1 47 ? -10.393 2.836 13.260 1.00 71.89 44 LEU D C 1
ATOM 2346 O O . LEU D 1 47 ? -10.132 1.606 13.232 1.00 71.46 44 LEU D O 1
ATOM 2351 N N . ILE D 1 48 ? -10.265 3.625 12.186 1.00 73.37 45 ILE D N 1
ATOM 2352 C CA . ILE D 1 48 ? -9.698 3.088 10.938 1.00 73.68 45 ILE D CA 1
ATOM 2353 C C . ILE D 1 48 ? -8.192 2.728 11.064 1.00 71.54 45 ILE D C 1
ATOM 2354 O O . ILE D 1 48 ? -7.422 3.297 11.882 1.00 69.66 45 ILE D O 1
ATOM 2359 N N . GLY D 1 49 ? -7.824 1.723 10.279 1.00 71.11 46 GLY D N 1
ATOM 2360 C CA . GLY D 1 49 ? -6.565 1.059 10.434 1.00 68.38 46 GLY D CA 1
ATOM 2361 C C . GLY D 1 49 ? -6.771 -0.153 11.285 1.00 65.13 46 GLY D C 1
ATOM 2362 O O . GLY D 1 49 ? -6.022 -1.133 11.172 1.00 66.22 46 GLY D O 1
ATOM 2363 N N . PHE D 1 50 ? -7.794 -0.118 12.126 1.00 61.10 47 PHE D N 1
ATOM 2364 C CA . PHE D 1 50 ? -7.860 -1.131 13.148 1.00 57.43 47 PHE D CA 1
ATOM 2365 C C . PHE D 1 50 ? -9.218 -1.853 13.298 1.00 57.19 47 PHE D C 1
ATOM 2366 O O . PHE D 1 50 ? -9.343 -3.045 12.991 1.00 56.37 47 PHE D O 1
ATOM 2374 N N . GLY D 1 51 ? -10.220 -1.124 13.776 1.00 56.45 48 GLY D N 1
ATOM 2375 C CA . GLY D 1 51 ? -11.564 -1.651 13.864 1.00 57.81 48 GLY D CA 1
ATOM 2376 C C . GLY D 1 51 ? -12.476 -0.845 14.762 1.00 57.26 48 GLY D C 1
ATOM 2377 O O . GLY D 1 51 ? -12.234 0.355 14.991 1.00 57.12 48 GLY D O 1
ATOM 2378 N N . THR D 1 52 ? -13.516 -1.501 15.277 1.00 56.18 49 THR D N 1
ATOM 2379 C CA . THR D 1 52 ? -14.554 -0.808 16.037 1.00 55.73 49 THR D CA 1
ATOM 2380 C C . THR D 1 52 ? -14.917 -1.485 17.364 1.00 54.25 49 THR D C 1
ATOM 2381 O O . THR D 1 52 ? -15.164 -2.699 17.447 1.00 54.18 49 THR D O 1
ATOM 2385 N N . PHE D 1 53 ? -14.912 -0.670 18.401 1.00 52.86 50 PHE D N 1
ATOM 2386 C CA . PHE D 1 53 ? -15.268 -1.123 19.713 1.00 51.89 50 PHE D CA 1
ATOM 2387 C C . PHE D 1 53 ? -16.664 -0.650 19.977 1.00 53.46 50 PHE D C 1
ATOM 2388 O O . PHE D 1 53 ? -17.012 0.516 19.720 1.00 54.67 50 PHE D O 1
ATOM 2396 N N . GLU D 1 54 ? -17.487 -1.541 20.497 1.00 54.35 51 GLU D N 1
ATOM 2397 C CA . GLU D 1 54 ? -18.865 -1.154 20.770 1.00 56.14 51 GLU D CA 1
ATOM 2398 C C . GLU D 1 54 ? -19.335 -1.917 21.998 1.00 56.07 51 GLU D C 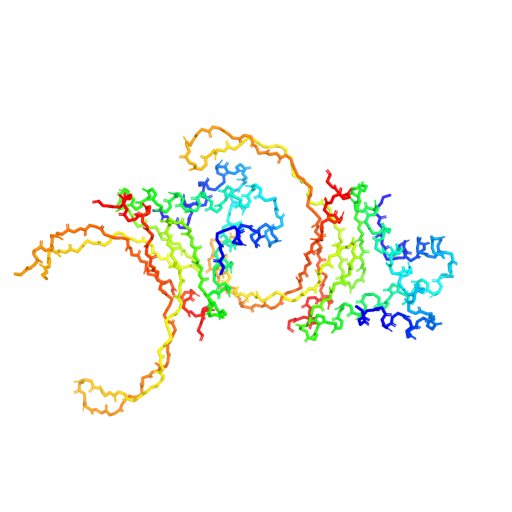1
ATOM 2399 O O . GLU D 1 54 ? -18.724 -2.918 22.398 1.00 55.14 51 GLU D O 1
ATOM 2405 N N . VAL D 1 55 ? -20.425 -1.444 22.582 1.00 57.15 52 VAL D N 1
ATOM 2406 C CA . VAL D 1 55 ? -21.042 -2.118 23.693 1.00 58.17 52 VAL D CA 1
ATOM 2407 C C . VAL D 1 55 ? -22.205 -2.954 23.186 1.00 60.30 52 VAL D C 1
ATOM 2408 O O . VAL D 1 55 ? -23.143 -2.413 22.642 1.00 62.26 52 VAL D O 1
ATOM 2412 N N . ARG D 1 56 ? -22.141 -4.264 23.369 1.00 60.99 53 ARG D N 1
ATOM 2413 C CA . ARG D 1 56 ? -23.217 -5.145 22.939 1.00 63.73 53 ARG D CA 1
ATOM 2414 C C . ARG D 1 56 ? -24.075 -5.604 24.124 1.00 66.28 53 ARG D C 1
ATOM 2415 O O . ARG D 1 56 ? -23.558 -5.934 25.210 1.00 65.57 53 ARG D O 1
ATOM 2423 N N . GLU D 1 57 ? -25.392 -5.607 23.891 1.00 69.57 54 GLU D N 1
ATOM 2424 C CA . GLU D 1 57 ? -26.406 -5.846 24.910 1.00 72.49 54 GLU D CA 1
ATOM 2425 C C . GLU D 1 57 ? -26.973 -7.269 24.776 1.00 74.16 54 GLU D C 1
ATOM 2426 O O . GLU D 1 57 ? -27.694 -7.583 23.827 1.00 75.73 54 GLU D O 1
ATOM 2432 N N . ARG D 1 58 ? -26.619 -8.128 25.731 1.00 74.70 55 ARG D N 1
ATOM 2433 C CA . ARG D 1 58 ? -27.065 -9.532 25.764 1.00 76.66 55 ARG D CA 1
ATOM 2434 C C . ARG D 1 58 ? -28.312 -9.720 26.613 1.00 78.93 55 ARG D C 1
ATOM 2435 O O . ARG D 1 58 ? -28.290 -9.453 27.817 1.00 79.42 55 ARG D O 1
ATOM 2443 N N . ALA D 1 59 ? -29.397 -10.175 25.985 1.00 81.08 56 ALA D N 1
ATOM 2444 C CA . ALA D 1 59 ? -30.641 -10.466 26.698 1.00 83.61 56 ALA D CA 1
ATOM 2445 C C . ALA D 1 59 ? -30.440 -11.685 27.615 1.00 84.90 56 ALA D C 1
ATOM 2446 O O . ALA D 1 59 ? -29.492 -12.456 27.437 1.00 84.14 56 ALA D O 1
ATOM 2448 N N . ALA D 1 60 ? -31.315 -11.847 28.605 1.00 87.46 57 ALA D N 1
ATOM 2449 C CA . ALA D 1 60 ? -31.153 -12.896 29.621 1.00 88.88 57 ALA D CA 1
ATOM 2450 C C . ALA D 1 60 ? -30.985 -14.295 29.001 1.00 90.02 57 ALA D C 1
ATOM 2451 O O . ALA D 1 60 ? -31.491 -14.560 27.899 1.00 90.45 57 ALA D O 1
ATOM 2453 N N . ARG D 1 61 ? -30.245 -15.171 29.686 1.00 90.90 58 ARG D N 1
ATOM 2454 C CA . ARG D 1 61 ? -30.097 -16.564 29.237 1.00 93.16 58 ARG D CA 1
ATOM 2455 C C . ARG D 1 61 ? -30.347 -17.635 30.323 1.00 96.77 58 ARG D C 1
ATOM 2456 O O . ARG D 1 61 ? -31.268 -17.498 31.146 1.00 98.86 58 ARG D O 1
ATOM 2464 N N . THR D 1 62 ? -29.552 -18.708 30.307 1.00 97.76 59 THR D N 1
ATOM 2465 C CA . THR D 1 62 ? -29.891 -19.922 31.052 1.00 101.71 59 THR D CA 1
ATOM 2466 C C . THR D 1 62 ? -28.694 -20.864 31.181 1.00 102.38 59 THR D C 1
ATOM 2467 O O . THR D 1 62 ? -28.310 -21.244 32.293 1.00 103.99 59 THR D O 1
ATOM 2471 N N . GLU D 1 71 ? -32.241 -24.757 37.174 1.00 122.83 68 GLU D N 1
ATOM 2472 C CA . GLU D 1 71 ? -31.657 -24.057 36.050 1.00 117.88 68 GLU D CA 1
ATOM 2473 C C . GLU D 1 71 ? -30.664 -23.010 36.581 1.00 114.56 68 GLU D C 1
ATOM 2474 O O . GLU D 1 71 ? -30.152 -23.151 37.697 1.00 116.76 68 GLU D O 1
ATOM 2480 N N . MET D 1 72 ? -30.377 -21.987 35.781 1.00 109.32 69 MET D N 1
ATOM 2481 C CA . MET D 1 72 ? -29.456 -20.943 36.174 1.00 106.01 69 MET D CA 1
ATOM 2482 C C . MET D 1 72 ? -29.790 -19.631 35.459 1.00 100.72 69 MET D C 1
ATOM 2483 O O . MET D 1 72 ? -29.239 -19.330 34.387 1.00 97.57 69 MET D O 1
ATOM 2488 N N . GLN D 1 73 ? -30.691 -18.867 36.086 1.00 100.04 70 GLN D N 1
ATOM 2489 C CA A GLN D 1 73 ? -31.211 -17.614 35.534 0.60 96.37 70 GLN D CA 1
ATOM 2490 C CA B GLN D 1 73 ? -31.194 -17.621 35.498 0.40 96.29 70 GLN D CA 1
ATOM 2491 C C . GLN D 1 73 ? -30.158 -16.495 35.494 1.00 91.79 70 GLN D C 1
ATOM 2492 O O . GLN D 1 73 ? -30.034 -15.720 36.436 1.00 91.73 70 GLN D O 1
ATOM 2503 N N . ILE D 1 74 ? -29.413 -16.431 34.395 1.00 88.20 71 ILE D N 1
ATOM 2504 C CA . ILE D 1 74 ? -28.395 -15.418 34.135 1.00 83.25 71 ILE D CA 1
ATOM 2505 C C . ILE D 1 74 ? -29.147 -14.281 33.438 1.00 81.09 71 ILE D C 1
ATOM 2506 O O . ILE D 1 74 ? -29.698 -14.471 32.354 1.00 81.21 71 ILE D O 1
ATOM 2511 N N . ALA D 1 75 ? -29.206 -13.116 34.084 1.00 79.47 72 ALA D N 1
ATOM 2512 C CA . ALA D 1 75 ? -29.961 -11.974 33.565 1.00 77.88 72 ALA D CA 1
ATOM 2513 C C . ALA D 1 75 ? -29.186 -11.154 32.460 1.00 73.92 72 ALA D C 1
ATOM 2514 O O . ALA D 1 75 ? -28.087 -11.534 32.048 1.00 72.21 72 ALA D O 1
ATOM 2516 N N . ALA D 1 76 ? -29.772 -10.055 31.973 1.00 72.72 73 ALA D N 1
ATOM 2517 C CA . ALA D 1 76 ? -29.218 -9.326 30.831 1.00 69.68 73 ALA D CA 1
ATOM 2518 C C . ALA D 1 76 ? -28.106 -8.377 31.263 1.00 67.11 73 ALA D C 1
ATOM 2519 O O . ALA D 1 76 ? -28.143 -7.856 32.374 1.00 68.34 73 ALA D O 1
ATOM 2521 N N . SER D 1 77 ? -27.131 -8.143 30.382 1.00 63.95 74 SER D N 1
ATOM 2522 C CA . SER D 1 77 ? -25.939 -7.346 30.705 1.00 61.09 74 SER D CA 1
ATOM 2523 C C . SER D 1 77 ? -25.375 -6.672 29.495 1.00 58.51 74 SER D C 1
ATOM 2524 O O . SER D 1 77 ? -25.486 -7.195 28.383 1.00 57.72 74 SER D O 1
ATOM 2527 N N . LYS D 1 78 ? -24.734 -5.532 29.715 1.00 57.10 75 LYS D N 1
ATOM 2528 C CA . LYS D 1 78 ? -23.971 -4.883 28.653 1.00 55.50 75 LYS D CA 1
ATOM 2529 C C . LYS D 1 78 ? -22.514 -5.386 28.675 1.00 53.13 75 LYS D C 1
ATOM 2530 O O . LYS D 1 78 ? -21.880 -5.383 29.713 1.00 52.88 75 LYS D O 1
ATOM 2536 N N . VAL D 1 79 ? -21.985 -5.796 27.527 1.00 51.64 76 VAL D N 1
ATOM 2537 C CA . VAL D 1 79 ? -20.567 -6.142 27.423 1.00 49.38 76 VAL D CA 1
ATOM 2538 C C . VAL D 1 79 ? -19.868 -5.479 26.234 1.00 47.60 76 VAL D C 1
ATOM 2539 O O . VAL D 1 79 ? -20.525 -5.034 25.273 1.00 47.40 76 VAL D O 1
ATOM 2543 N N . PRO D 1 80 ? -18.537 -5.363 26.318 1.00 45.99 77 PRO D N 1
ATOM 2544 C CA . PRO D 1 80 ? -17.773 -4.760 25.221 1.00 45.26 77 PRO D CA 1
ATOM 2545 C C . PRO D 1 80 ? -17.660 -5.719 24.055 1.00 46.03 77 PRO D C 1
ATOM 2546 O O . PRO D 1 80 ? -17.742 -6.940 24.231 1.00 48.15 77 PRO D O 1
ATOM 2550 N N . ALA D 1 81 ? -17.487 -5.168 22.865 1.00 46.14 78 ALA D N 1
ATOM 2551 C CA . ALA D 1 81 ? -17.280 -5.968 21.677 1.00 47.78 78 ALA D CA 1
ATOM 2552 C C . ALA D 1 81 ? -16.374 -5.225 20.714 1.00 47.86 78 ALA D C 1
ATOM 2553 O O . ALA D 1 81 ? -16.279 -3.981 20.739 1.00 48.30 78 ALA D O 1
ATOM 2555 N N . PHE D 1 82 ? -15.711 -5.992 19.862 1.00 48.73 79 PHE D N 1
ATOM 2556 C CA . PHE D 1 82 ? -14.787 -5.443 18.913 1.00 47.92 79 PHE D CA 1
ATOM 2557 C C . PHE D 1 82 ? -15.043 -6.073 17.576 1.00 48.98 79 PHE D C 1
ATOM 2558 O O . PHE D 1 82 ? -15.150 -7.291 17.476 1.00 48.61 79 PHE D O 1
ATOM 2566 N N . LYS D 1 83 ? -15.135 -5.219 16.546 1.00 50.36 80 LYS D N 1
ATOM 2567 C CA . LYS D 1 83 ? -15.204 -5.658 15.144 1.00 51.95 80 LYS D CA 1
ATOM 2568 C C . LYS D 1 83 ? -13.952 -5.229 14.354 1.00 51.73 80 LYS D C 1
ATOM 2569 O O . LYS D 1 83 ? -13.759 -4.017 14.105 1.00 51.91 80 LYS D O 1
ATOM 2575 N N . ALA D 1 84 ? -13.116 -6.197 13.945 1.00 51.40 81 ALA D N 1
ATOM 2576 C CA . ALA D 1 84 ? -11.959 -5.899 13.060 1.00 51.26 81 ALA D CA 1
ATOM 2577 C C . ALA D 1 84 ? -12.345 -5.160 11.771 1.00 52.56 81 ALA D C 1
ATOM 2578 O O . ALA D 1 84 ? -13.286 -5.560 11.075 1.00 54.46 81 ALA D O 1
ATOM 2580 N N . GLY D 1 85 ? -11.640 -4.076 11.462 1.00 51.81 82 GLY D N 1
ATOM 2581 C CA . GLY D 1 85 ? -11.849 -3.386 10.191 1.00 54.05 82 GLY D CA 1
ATOM 2582 C C . GLY D 1 85 ? -11.231 -4.224 9.083 1.00 56.47 82 GLY D C 1
ATOM 2583 O O . GLY D 1 85 ? -10.298 -5.005 9.332 1.00 56.61 82 GLY D O 1
ATOM 2584 N N . LYS D 1 86 ? -11.727 -4.073 7.863 1.00 58.87 83 LYS D N 1
ATOM 2585 C CA . LYS D 1 86 ? -11.189 -4.812 6.717 1.00 61.87 83 LYS D CA 1
ATOM 2586 C C . LYS D 1 86 ? -9.666 -4.681 6.569 1.00 62.07 83 LYS D C 1
ATOM 2587 O O . LYS D 1 86 ? -9.004 -5.540 5.981 1.00 64.20 83 LYS D O 1
ATOM 2593 N N . GLU D 1 87 ? -9.113 -3.595 7.078 1.00 60.57 84 GLU D N 1
ATOM 2594 C CA . GLU D 1 87 ? -7.710 -3.325 6.836 1.00 61.84 84 GLU D CA 1
ATOM 2595 C C . GLU D 1 87 ? -6.788 -4.087 7.807 1.00 58.85 84 GLU D C 1
ATOM 2596 O O . GLU D 1 87 ? -5.695 -4.459 7.450 1.00 59.48 84 GLU D O 1
ATOM 2602 N N . LEU D 1 88 ? -7.264 -4.322 9.026 1.00 56.24 85 LEU D N 1
ATOM 2603 C CA . LEU D 1 88 ? -6.622 -5.210 9.978 1.00 53.91 85 LEU D CA 1
ATOM 2604 C C . LEU D 1 88 ? -6.679 -6.696 9.588 1.00 55.90 85 LEU D C 1
ATOM 2605 O O . LEU D 1 88 ? -5.689 -7.397 9.739 1.00 56.54 85 LEU D O 1
ATOM 2610 N N . LYS D 1 89 ? -7.824 -7.175 9.100 1.00 56.54 86 LYS D N 1
ATOM 2611 C CA . LYS D 1 89 ? -7.940 -8.544 8.538 1.00 59.45 86 LYS D CA 1
ATOM 2612 C C . LYS D 1 89 ? -6.920 -8.917 7.450 1.00 61.46 86 LYS D C 1
ATOM 2613 O O . LYS D 1 89 ? -6.348 -10.006 7.484 1.00 61.90 86 LYS D O 1
ATOM 2619 N N . GLU D 1 90 ? -6.749 -8.027 6.475 1.00 62.67 87 GLU D N 1
ATOM 2620 C CA . GLU D 1 90 ? -5.860 -8.255 5.325 1.00 65.95 87 GLU D CA 1
ATOM 2621 C C . GLU D 1 90 ? -4.460 -8.153 5.871 1.00 64.16 87 GLU D C 1
ATOM 2622 O O . GLU D 1 90 ? -3.619 -9.022 5.651 1.00 64.94 87 GLU D O 1
ATOM 2628 N N . ALA D 1 91 ? -4.265 -7.111 6.671 1.00 61.33 88 ALA D N 1
ATOM 2629 C CA . ALA D 1 91 ? -3.024 -6.868 7.346 1.00 60.14 88 ALA D CA 1
ATOM 2630 C C . ALA D 1 91 ? -2.474 -8.101 8.056 1.00 60.85 88 ALA D C 1
ATOM 2631 O O . ALA D 1 91 ? -1.271 -8.213 8.179 1.00 61.66 88 ALA D O 1
ATOM 2633 N N . VAL D 1 92 ? -3.332 -9.005 8.538 1.00 61.05 89 VAL D N 1
ATOM 2634 C CA . VAL D 1 92 ? -2.856 -10.185 9.275 1.00 62.59 89 VAL D CA 1
ATOM 2635 C C . VAL D 1 92 ? -3.075 -11.522 8.571 1.00 67.02 89 VAL D C 1
ATOM 2636 O O . VAL D 1 92 ? -2.845 -12.575 9.162 1.00 68.34 89 VAL D O 1
ATOM 2640 N N . LYS D 1 93 ? -3.520 -11.493 7.321 1.00 70.20 90 LYS D N 1
ATOM 2641 C CA . LYS D 1 93 ? -3.912 -12.720 6.637 1.00 74.72 90 LYS D CA 1
ATOM 2642 C C . LYS D 1 93 ? -2.717 -13.670 6.551 1.00 78.31 90 LYS D C 1
ATOM 2643 O O . LYS D 1 93 ? -2.859 -14.871 6.281 1.00 81.29 90 LYS D O 1
#

Organism: Bacillus anthracis (NCBI:txid1392)